Protein AF-A0A3N2NIL8-F1 (afdb_monomer)

Radius of gyration: 37.46 Å; Cα contacts (8 Å, |Δi|>4): 733; chains: 1; bounding box: 80×91×138 Å

Nearest PDB structures (foldseek):
  3ljy-assembly2_B  TM=7.497E-01  e=2.643E-07  Parabacteroides distasonis ATCC 8503
  4opw-assembly2_B  TM=7.113E-01  e=3.940E-07  Parabacteroides merdae ATCC 43184
  3lyc-assembly8_P  TM=6.809E-01  e=2.275E-07  Parabacteroides distasonis ATCC 8503
  3lyc-assembly8_O  TM=6.446E-01  e=7.539E-07  Parabacteroides distasonis ATCC 8503
  3jx8-assembly2_D  TM=6.399E-01  e=1.181E-06  Parabacteroides distasonis ATCC 8503

Secondary structure (DSSP, 8-state):
----------------------------------------------------------------------------------S-HHHHHHHHHHHHHHHHHS-HHHHHHHHHHHHHHTT-----EEEEEE--S---EEEEESS-EEEEEE-SS--EEEEEE-TTTTTTEEEEEETTEEEEEE---HHHHHHHHTT-S-S-TTTT-EEEEEES---EEEEESS-EEEE-S-EE-TTSEEEEEEESS-EEEEEEEE-SEEEEEEESS--EEEEEEE-SEEEEEEESS--EEEEEEEEEEEEEEEETT--EEEEEEEEEEEEEE-TT-EEEEEEEE-SEEEEEE-TT-EEE-

Foldseek 3Di:
DDDDDDDDDDDDDDDDDDDDDDDDDDDDDDDDDDDDDDDDDDDDDDDDDDDDDDDDDDDDDDDDDDDDDDDDDPPDDDDDDDPPPPPVVVVVVVVVVVVVPQDPVNVVVVVVVVVVVVPPPPPWDKDKDFDDDAAAAEEEEEAAEEEEEADPDGKMKIKTFPPQLSVQWDWDQDPNYIYTYGNDDPVQVVCVVVVNHDDDSNPGMYMYIYHHQYQHYEYEYNYEYHYPYARAAAAAEHEYEYEANYEYAHAYYHYAEYEHEYEDNYEYHYAYYEYAEYEAYFEQQYEYEYNAYDYQEYEYEFECQYEYEHAHEYAEYEYEFYNQYEYHCVRYHYPHYHYHYDPNTYYHD

Mean predicted aligned error: 18.34 Å

Sequence (349 aa):
MRSGALCRSSSGPLPLSRRHRHPLSRAEHVGDSHNLPHSARSGVYHRLMHTPRPRQRTHGIFRHLCLQRLLCPLHRLGRLHGPRRHKLTVLSHIIIYTAKIITPRMKKILASLLLVLMAVTVSAAERSLSLKGTVSALRVSAGVDVTYIPDTLRAKVLITGPAKNITNVKVTLRKGVLHIYGESDTKQSLLSLFGIGGGHPLKDVKVTLYAPHVARMSTSSGAELEVPAPVNVPGQDAEITASSGSDISIEWLTCGSLQCNTSSGADIDIDILTTKTAAFDASSGSDIDIDAVTADSLTADATSGGDISIAGAANTATVKASSGGSINVRKLSCPAITTDKSTGGTIKK

pLDDT: mean 72.28, std 26.58, range [27.45, 98.81]

Structure (mmCIF, N/CA/C/O backbone):
data_AF-A0A3N2NIL8-F1
#
_entry.id   AF-A0A3N2NIL8-F1
#
loop_
_atom_site.group_PDB
_atom_site.id
_atom_site.type_symbol
_atom_site.label_atom_id
_atom_site.label_alt_id
_atom_site.label_comp_id
_atom_site.label_asym_id
_atom_site.label_entity_id
_atom_site.label_seq_id
_atom_site.pdbx_PDB_ins_code
_atom_site.Cartn_x
_atom_site.Cartn_y
_atom_site.Cartn_z
_atom_site.occupancy
_atom_site.B_iso_or_equiv
_atom_site.auth_seq_id
_atom_site.auth_comp_id
_atom_site.auth_asym_id
_atom_site.auth_atom_id
_atom_site.pdbx_PDB_model_num
ATOM 1 N N . MET A 1 1 ? 7.969 21.954 -64.179 1.00 37.81 1 MET A N 1
ATOM 2 C CA . MET A 1 1 ? 8.876 22.999 -64.722 1.00 37.81 1 MET A CA 1
ATOM 3 C C . MET A 1 1 ? 9.320 23.924 -63.578 1.00 37.81 1 MET A C 1
ATOM 5 O O . MET A 1 1 ? 8.896 23.688 -62.457 1.00 37.81 1 MET A O 1
ATOM 9 N N . ARG A 1 2 ? 10.205 24.897 -63.860 1.00 36.50 2 ARG A N 1
ATOM 10 C CA . ARG A 1 2 ? 10.744 25.982 -62.987 1.00 36.50 2 ARG A CA 1
ATOM 11 C C . ARG A 1 2 ? 9.658 26.655 -62.105 1.00 36.50 2 ARG A C 1
ATOM 13 O O . ARG A 1 2 ? 8.506 26.618 -62.517 1.00 36.50 2 ARG A O 1
ATOM 20 N N . SER A 1 3 ? 9.899 27.319 -60.961 1.00 39.41 3 SER A N 1
ATOM 21 C CA . SER A 1 3 ? 11.094 2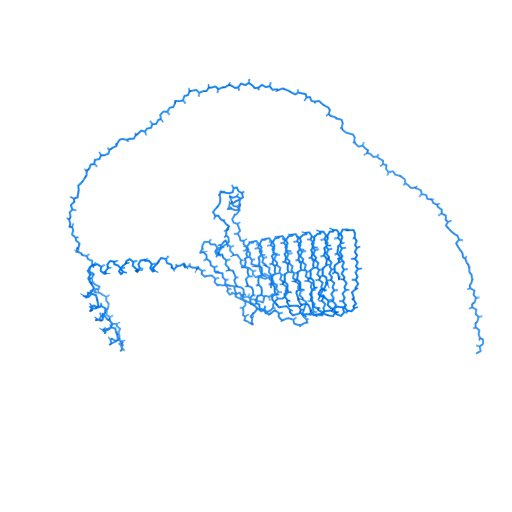7.804 -60.201 1.00 39.41 3 SER A CA 1
ATOM 22 C C . SER A 1 3 ? 10.622 28.271 -58.790 1.00 39.41 3 SER A C 1
ATOM 24 O O . SER A 1 3 ? 9.419 28.317 -58.573 1.00 39.41 3 SER A O 1
ATOM 26 N N . GLY A 1 4 ? 11.425 28.670 -57.787 1.00 36.97 4 GLY A N 1
ATOM 27 C CA . GLY A 1 4 ? 12.891 28.743 -57.648 1.00 36.97 4 GLY A CA 1
ATOM 28 C C . GLY A 1 4 ? 13.425 30.080 -57.071 1.00 36.97 4 GLY A C 1
ATOM 29 O O . GLY A 1 4 ? 13.855 30.916 -57.855 1.00 36.97 4 GLY A O 1
ATOM 30 N N . ALA A 1 5 ? 13.436 30.258 -55.736 1.00 43.62 5 ALA A N 1
ATOM 31 C CA . ALA A 1 5 ? 14.159 31.302 -54.961 1.00 43.62 5 ALA A CA 1
ATOM 32 C C . ALA A 1 5 ? 14.102 30.946 -53.445 1.00 43.62 5 ALA A C 1
ATOM 34 O O . ALA A 1 5 ? 13.015 30.609 -52.989 1.00 43.62 5 ALA A O 1
ATOM 35 N N . LEU A 1 6 ? 15.132 30.894 -52.577 1.00 40.00 6 LEU A N 1
ATOM 36 C CA . LEU A 1 6 ? 16.601 31.096 -52.615 1.00 40.00 6 LEU A CA 1
ATOM 37 C C . LEU A 1 6 ? 17.159 32.461 -52.120 1.00 40.00 6 LEU A C 1
ATOM 39 O O . LEU A 1 6 ? 17.398 33.349 -52.928 1.00 40.00 6 LEU A O 1
ATOM 43 N N . CYS A 1 7 ? 17.438 32.557 -50.803 1.00 35.12 7 CYS A N 1
ATOM 44 C CA . CYS A 1 7 ? 18.543 33.267 -50.089 1.00 35.12 7 CYS A CA 1
ATOM 45 C C . CYS A 1 7 ? 18.347 33.041 -48.556 1.00 35.12 7 CYS A C 1
ATOM 47 O O . CYS A 1 7 ? 17.204 32.882 -48.141 1.00 35.12 7 CYS A O 1
ATOM 49 N N . ARG A 1 8 ? 19.328 32.804 -47.655 1.00 36.62 8 ARG A N 1
ATOM 50 C CA . ARG A 1 8 ? 20.642 33.437 -47.329 1.00 36.62 8 ARG A CA 1
ATOM 51 C C . ARG A 1 8 ? 20.508 34.893 -46.830 1.00 36.62 8 ARG A C 1
ATOM 53 O O . ARG A 1 8 ? 19.768 35.633 -47.455 1.00 36.62 8 ARG A O 1
ATOM 60 N N . SER A 1 9 ? 21.209 35.416 -45.812 1.00 35.56 9 SER A N 1
ATOM 61 C CA . SER A 1 9 ? 21.982 34.914 -44.636 1.00 35.56 9 SER A CA 1
ATOM 62 C C . SER A 1 9 ? 22.274 36.157 -43.720 1.00 35.56 9 SER A C 1
ATOM 64 O O . SER A 1 9 ? 21.703 37.204 -44.006 1.00 35.56 9 SER A O 1
ATOM 66 N N . SER A 1 10 ? 23.068 36.241 -42.632 1.00 34.25 10 SER A N 1
ATOM 67 C CA . SER A 1 10 ? 24.002 35.374 -41.864 1.00 34.25 10 SER A CA 1
ATOM 68 C C . SER A 1 10 ? 24.416 36.080 -40.537 1.00 34.25 10 SER A C 1
ATOM 70 O O . SER A 1 10 ? 24.369 37.305 -40.486 1.00 34.25 10 SER A O 1
ATOM 72 N N . SER A 1 11 ? 24.975 35.333 -39.559 1.00 35.88 11 SER A N 1
ATOM 73 C CA . SER A 1 11 ? 25.864 35.785 -38.438 1.00 35.88 11 SER A CA 1
ATOM 74 C C . SER A 1 11 ? 25.338 36.736 -37.327 1.00 35.88 11 SER A C 1
ATOM 76 O O . SER A 1 11 ? 24.440 37.537 -37.540 1.00 35.88 11 SER A O 1
ATOM 78 N N . GLY A 1 12 ? 25.925 36.625 -36.116 1.00 34.16 12 GLY A N 1
ATOM 79 C CA . GLY A 1 12 ? 25.711 37.515 -34.945 1.00 34.16 12 GLY A CA 1
ATOM 80 C C . GLY A 1 12 ? 26.626 38.765 -34.932 1.00 34.16 12 GLY A C 1
ATOM 81 O O . GLY A 1 12 ? 27.154 39.083 -35.997 1.00 34.16 12 GLY A O 1
ATOM 82 N N . PRO A 1 13 ? 26.866 39.464 -33.786 1.00 47.50 13 PRO A N 1
ATOM 83 C CA . PRO A 1 13 ? 27.124 38.891 -32.449 1.00 47.50 13 PRO A CA 1
ATOM 84 C C . PRO A 1 13 ? 26.449 39.626 -31.247 1.00 47.50 13 PRO A C 1
ATOM 86 O O . PRO A 1 13 ? 25.528 40.421 -31.410 1.00 47.50 13 PRO A O 1
ATOM 89 N N . LEU A 1 14 ? 26.919 39.336 -30.022 1.00 42.28 14 LEU A N 1
ATOM 90 C CA . LEU A 1 14 ? 26.525 39.950 -28.736 1.00 42.28 14 LEU A CA 1
ATOM 91 C C . LEU A 1 14 ? 26.961 41.424 -28.576 1.00 42.28 14 LEU A C 1
ATOM 93 O O . LEU A 1 14 ? 28.024 41.805 -29.069 1.00 42.28 14 LEU A O 1
ATOM 97 N N . PRO A 1 15 ? 26.266 42.180 -27.704 1.00 46.34 15 PRO A N 1
ATOM 98 C CA . PRO A 1 15 ? 26.918 43.145 -26.813 1.00 46.34 15 PRO A CA 1
ATOM 99 C C . PRO A 1 15 ? 26.596 42.924 -25.317 1.00 46.34 15 PRO A C 1
ATOM 101 O O . PRO A 1 15 ? 25.613 42.289 -24.942 1.00 46.34 15 PRO A O 1
ATOM 104 N N . LEU A 1 16 ? 27.449 43.475 -24.446 1.00 36.47 16 LEU A N 1
ATOM 105 C CA . LEU A 1 16 ? 27.376 43.378 -22.980 1.00 36.47 16 LEU A CA 1
ATOM 106 C C . LEU A 1 16 ? 26.725 44.611 -22.320 1.00 36.47 16 LEU A C 1
ATOM 108 O O . LEU A 1 16 ? 26.749 45.709 -22.865 1.00 36.47 16 LEU A O 1
ATOM 112 N N . SER A 1 17 ? 26.351 44.435 -21.045 1.00 33.31 17 SER A N 1
ATOM 113 C CA . SER A 1 17 ? 26.252 45.477 -20.003 1.00 33.31 17 SER A CA 1
ATOM 114 C C . SER A 1 17 ? 25.054 46.443 -20.014 1.00 33.31 17 SER A C 1
ATOM 116 O O . SER A 1 17 ? 25.034 47.447 -20.722 1.00 33.31 17 SER A O 1
ATOM 118 N N . ARG A 1 18 ? 24.216 46.317 -18.974 1.00 32.84 18 ARG A N 1
ATOM 119 C CA . ARG A 1 18 ? 24.245 47.320 -17.891 1.00 32.84 18 ARG A CA 1
ATOM 120 C C . ARG A 1 18 ? 23.856 46.727 -16.535 1.00 32.84 18 ARG A C 1
ATOM 122 O O . ARG A 1 18 ? 23.120 45.752 -16.452 1.00 32.84 18 ARG A O 1
ATOM 129 N N . ARG A 1 19 ? 24.399 47.316 -15.466 1.00 32.75 19 ARG A N 1
ATOM 130 C CA . ARG A 1 19 ? 24.106 46.973 -14.065 1.00 32.75 19 ARG A CA 1
ATOM 131 C C . ARG A 1 19 ? 22.986 47.867 -13.537 1.00 32.75 19 ARG A C 1
ATOM 133 O O . ARG A 1 19 ? 23.012 49.061 -13.817 1.00 32.75 19 ARG A O 1
ATOM 140 N N . HIS A 1 20 ? 22.164 47.345 -12.632 1.00 35.09 20 HIS A N 1
ATOM 141 C CA . HIS A 1 20 ? 21.621 48.145 -11.533 1.00 35.09 20 HIS A CA 1
ATOM 142 C C . HIS A 1 20 ? 22.023 47.514 -10.193 1.00 35.09 20 HIS A C 1
ATOM 144 O O . HIS A 1 20 ? 22.011 46.298 -10.031 1.00 35.09 20 HIS A O 1
ATOM 150 N N . ARG A 1 21 ? 22.445 48.365 -9.255 1.00 36.34 21 ARG A N 1
ATOM 151 C CA . ARG A 1 21 ? 22.671 48.057 -7.834 1.00 36.34 21 ARG A CA 1
ATOM 152 C C . ARG A 1 21 ? 21.618 48.813 -7.027 1.00 36.34 21 ARG A C 1
ATOM 154 O O . ARG A 1 21 ? 21.217 49.872 -7.489 1.00 36.34 21 ARG A O 1
ATOM 161 N N . HIS A 1 22 ? 21.281 48.327 -5.833 1.00 37.66 22 HIS A N 1
ATOM 162 C CA . HIS A 1 22 ? 21.086 49.065 -4.565 1.00 37.66 22 HIS A CA 1
ATOM 163 C C . HIS A 1 22 ? 20.419 48.113 -3.541 1.00 37.66 22 HIS A C 1
ATOM 165 O O . HIS A 1 22 ? 19.730 47.188 -3.961 1.00 37.66 22 HIS A O 1
ATOM 171 N N . PRO A 1 23 ? 20.567 48.328 -2.222 1.00 45.97 23 PRO A N 1
ATOM 172 C CA . PRO A 1 23 ? 21.812 48.612 -1.507 1.00 45.97 23 PRO A CA 1
ATOM 173 C C . PRO A 1 23 ? 22.032 47.651 -0.312 1.00 45.97 23 PRO A C 1
ATOM 175 O O . PRO A 1 23 ? 21.234 46.762 -0.040 1.00 45.97 23 PRO A O 1
ATOM 178 N N . LEU A 1 24 ? 23.136 47.842 0.414 1.00 35.81 24 LEU A N 1
ATOM 179 C CA . LEU A 1 24 ? 23.413 47.166 1.686 1.00 35.81 24 LEU A CA 1
ATOM 180 C C . LEU A 1 24 ? 22.723 47.888 2.852 1.00 35.81 24 LEU A C 1
ATOM 182 O O . LEU A 1 24 ? 22.775 49.113 2.924 1.00 35.81 24 LEU A O 1
ATOM 186 N N . SER A 1 25 ? 22.228 47.128 3.829 1.00 34.81 25 SER A N 1
ATOM 187 C CA . SER A 1 25 ? 21.984 47.604 5.197 1.00 34.8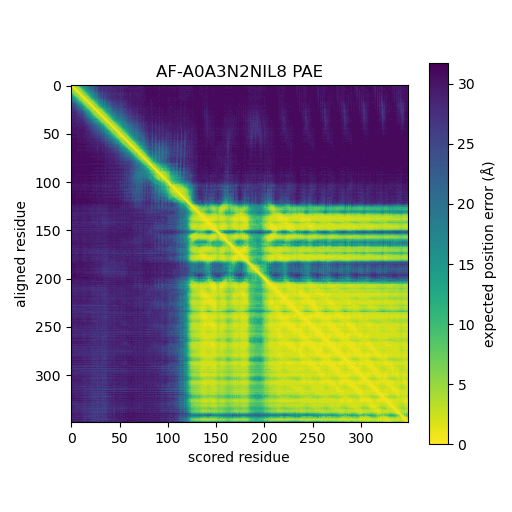1 25 SER A CA 1
ATOM 188 C C . SER A 1 25 ? 22.408 46.522 6.197 1.00 34.81 25 SER A C 1
ATOM 190 O O . SER A 1 25 ? 21.638 45.634 6.558 1.00 34.81 25 SER A O 1
ATOM 192 N N . ARG A 1 26 ? 23.678 46.568 6.602 1.00 31.41 26 ARG A N 1
ATOM 193 C CA . ARG A 1 26 ? 24.256 45.717 7.647 1.00 31.41 26 ARG A CA 1
ATOM 194 C C . ARG A 1 26 ? 23.876 46.306 9.006 1.00 31.41 26 ARG A C 1
ATOM 196 O O . ARG A 1 26 ? 24.356 47.384 9.335 1.00 31.41 26 ARG A O 1
ATOM 203 N N . ALA A 1 27 ? 23.025 45.621 9.765 1.00 33.50 27 ALA A N 1
ATOM 204 C CA . ALA A 1 27 ? 22.763 45.978 11.156 1.00 33.50 27 ALA A CA 1
ATOM 205 C C . ALA A 1 27 ? 23.862 45.387 12.047 1.00 33.50 27 ALA A C 1
ATOM 207 O O . ALA A 1 27 ? 24.087 44.177 12.050 1.00 33.50 27 ALA A O 1
ATOM 208 N N . GLU A 1 28 ? 24.556 46.247 12.780 1.00 31.81 28 GLU A N 1
ATOM 209 C CA . GLU A 1 28 ? 25.449 45.849 13.865 1.00 31.81 28 GLU A CA 1
ATOM 210 C C . GLU A 1 28 ? 24.644 45.778 15.164 1.00 31.81 28 GLU A C 1
ATOM 212 O O . GLU A 1 28 ? 23.734 46.580 15.369 1.00 31.81 28 GLU A O 1
ATOM 217 N N . HIS A 1 29 ? 25.010 44.876 16.074 1.00 33.44 29 HIS A N 1
ATOM 218 C CA . HIS A 1 29 ? 24.727 45.099 17.487 1.00 33.44 29 HIS A CA 1
ATOM 219 C C . HIS A 1 29 ? 25.924 44.663 18.327 1.00 33.44 29 HIS A C 1
ATOM 221 O O . HIS A 1 29 ? 26.218 43.478 18.463 1.00 33.44 29 HIS A O 1
ATOM 227 N N . VAL A 1 30 ? 26.627 45.657 18.865 1.00 35.44 30 VAL A N 1
ATOM 228 C CA . VAL A 1 30 ? 27.621 45.488 19.930 1.00 35.44 30 VAL A CA 1
ATOM 229 C C . VAL A 1 30 ? 26.873 45.374 21.265 1.00 35.44 30 VAL A C 1
ATOM 231 O O . VAL A 1 30 ? 25.781 45.932 21.407 1.00 35.44 30 VAL A O 1
ATOM 234 N N . GLY A 1 31 ? 27.435 44.641 22.228 1.00 31.77 31 GLY A N 1
ATOM 235 C CA . GLY A 1 31 ? 26.819 44.389 23.534 1.00 31.77 31 GLY A CA 1
ATOM 236 C C . GLY A 1 31 ? 27.747 43.599 24.456 1.00 31.77 31 GLY A C 1
ATOM 237 O O . GLY A 1 31 ? 27.528 42.412 24.676 1.00 31.77 31 GLY A O 1
ATOM 238 N N . ASP A 1 32 ? 28.803 44.253 24.937 1.00 34.69 32 ASP A N 1
ATOM 239 C CA . ASP A 1 32 ? 29.793 43.686 25.864 1.00 34.69 32 ASP A CA 1
ATOM 240 C C . ASP A 1 32 ? 29.340 43.695 27.340 1.00 34.69 32 ASP A C 1
ATOM 242 O O . ASP A 1 32 ? 28.456 44.463 27.713 1.00 34.69 32 ASP A O 1
ATOM 246 N N . SER A 1 33 ? 30.041 42.879 28.148 1.00 31.53 33 SER A N 1
ATOM 247 C CA . SER A 1 33 ? 30.163 42.882 29.628 1.00 31.53 33 SER A CA 1
ATOM 248 C C . SER A 1 33 ? 28.870 42.719 30.480 1.00 31.53 33 SER A C 1
ATOM 250 O O . SER A 1 33 ? 27.803 43.229 30.181 1.00 31.53 33 SER A O 1
ATOM 252 N N . HIS A 1 34 ? 28.852 41.970 31.595 1.00 36.44 34 HIS A N 1
ATOM 253 C CA . HIS A 1 34 ? 29.816 41.955 32.707 1.00 36.44 34 HIS A CA 1
ATOM 254 C C . HIS A 1 34 ? 29.937 40.613 33.477 1.00 36.44 34 HIS A C 1
ATOM 256 O O . HIS A 1 34 ? 29.161 39.678 33.311 1.00 36.44 34 HIS A O 1
ATOM 262 N N . ASN A 1 35 ? 30.940 40.567 34.364 1.00 31.83 35 ASN A N 1
ATOM 263 C CA . ASN A 1 35 ? 31.354 39.443 35.214 1.00 31.83 35 ASN A CA 1
ATOM 264 C C . ASN A 1 35 ? 30.558 39.273 36.533 1.00 31.83 35 ASN A C 1
ATOM 266 O O . ASN A 1 35 ? 30.456 40.244 37.275 1.00 31.83 35 ASN A O 1
ATOM 270 N N . LEU A 1 36 ? 30.281 38.003 36.902 1.00 35.44 36 LEU A N 1
ATOM 271 C CA . LEU A 1 36 ? 30.453 37.399 38.258 1.00 35.44 36 LEU A CA 1
ATOM 272 C C . LEU A 1 36 ? 29.598 37.973 39.439 1.00 35.44 36 LEU A C 1
ATOM 274 O O . LEU A 1 36 ? 28.884 38.949 39.231 1.00 35.44 36 LEU A O 1
ATOM 278 N N . PRO A 1 37 ? 29.599 37.397 40.680 1.00 47.66 37 PRO A N 1
ATOM 279 C CA . PRO A 1 37 ? 30.418 36.295 41.225 1.00 47.66 37 PRO A CA 1
ATOM 280 C C . PRO A 1 37 ? 29.684 35.168 42.004 1.00 47.66 37 PRO A C 1
ATOM 282 O O . PRO A 1 37 ? 28.480 35.193 42.240 1.00 47.66 37 PRO A O 1
ATOM 285 N N . HIS A 1 38 ? 30.469 34.190 42.481 1.00 38.78 38 HIS A N 1
ATOM 286 C CA . HIS A 1 38 ? 30.071 33.185 43.480 1.00 38.78 38 HIS A CA 1
ATOM 287 C C . HIS A 1 38 ? 29.941 33.756 44.911 1.00 38.78 38 HIS A C 1
ATOM 289 O O . HIS A 1 38 ? 30.837 34.450 45.384 1.00 38.78 38 HIS A O 1
ATOM 295 N N . SER A 1 39 ? 28.928 33.309 45.662 1.00 31.81 39 SER A N 1
ATOM 296 C CA . SER A 1 39 ? 29.018 32.884 47.083 1.00 31.81 39 SER A CA 1
ATOM 297 C C . SER A 1 39 ? 27.722 32.119 47.443 1.00 31.81 39 SER A C 1
ATOM 299 O O . SER A 1 39 ? 26.677 32.431 46.888 1.00 31.81 39 SER A O 1
ATOM 301 N N . ALA A 1 40 ? 27.662 31.014 48.198 1.00 33.91 40 ALA A N 1
ATOM 302 C CA . ALA A 1 40 ? 28.403 30.499 49.363 1.00 33.91 40 ALA A CA 1
ATOM 303 C C . ALA A 1 40 ? 27.821 30.915 50.738 1.00 33.91 40 ALA A C 1
ATOM 305 O O . ALA A 1 40 ? 28.337 31.816 51.394 1.00 33.91 40 ALA A O 1
ATOM 306 N N . ARG A 1 41 ? 26.771 30.193 51.173 1.00 31.66 41 ARG A N 1
ATOM 307 C CA . ARG A 1 41 ? 26.307 29.930 52.563 1.00 31.66 41 ARG A CA 1
ATOM 308 C C . ARG A 1 41 ? 25.245 28.818 52.475 1.00 31.66 41 ARG A C 1
ATOM 310 O O . ARG A 1 41 ? 24.365 28.916 51.633 1.00 31.66 41 ARG A O 1
ATOM 317 N N . SER A 1 42 ? 25.349 27.645 53.105 1.00 31.73 42 SER A N 1
ATOM 318 C CA . SER A 1 42 ? 25.409 27.329 54.545 1.00 31.73 42 SER A CA 1
ATOM 319 C C . SER A 1 42 ? 24.231 27.910 55.348 1.00 31.73 42 SER A C 1
ATOM 321 O O . SER A 1 42 ? 24.127 29.114 55.560 1.00 31.73 42 SER A O 1
ATOM 323 N N . GLY A 1 43 ? 23.321 27.029 55.782 1.00 31.31 43 GLY A N 1
ATOM 324 C CA . GLY A 1 43 ? 22.068 27.390 56.455 1.00 31.31 43 GLY A CA 1
ATOM 325 C C . GLY A 1 43 ? 21.429 26.188 57.153 1.00 31.31 43 GLY A C 1
ATOM 326 O O . GLY A 1 43 ? 20.504 25.574 56.630 1.00 31.31 43 GLY A O 1
ATOM 327 N N . VAL A 1 44 ? 21.956 25.821 58.323 1.00 33.44 44 VAL A N 1
ATOM 328 C CA . VAL A 1 44 ? 21.424 24.725 59.150 1.00 33.44 44 VAL A CA 1
ATOM 329 C C . VAL A 1 44 ? 20.153 25.183 59.864 1.00 33.44 44 VAL A C 1
ATOM 331 O O . VAL A 1 44 ? 20.198 26.162 60.605 1.00 33.44 44 VAL A O 1
ATOM 334 N N . TYR A 1 45 ? 19.054 24.433 59.732 1.00 33.50 45 TYR A N 1
ATOM 335 C CA . TYR A 1 45 ? 17.863 24.610 60.569 1.00 33.50 45 TYR A CA 1
ATOM 336 C C . TYR A 1 45 ? 17.413 23.303 61.227 1.00 33.50 45 TYR A C 1
ATOM 338 O O . TYR A 1 45 ? 16.868 22.403 60.595 1.00 33.50 45 TYR A O 1
ATOM 346 N N . HIS A 1 46 ? 17.616 23.235 62.544 1.00 31.14 46 HIS A N 1
ATOM 347 C CA . HIS A 1 46 ? 17.129 22.172 63.419 1.00 31.14 46 HIS A CA 1
ATOM 348 C C . HIS A 1 46 ? 15.752 22.550 64.001 1.00 31.14 46 HIS A C 1
ATOM 350 O O . HIS A 1 46 ? 15.666 23.448 64.840 1.00 31.14 46 HIS A O 1
ATOM 356 N N . ARG A 1 47 ? 14.687 21.834 63.615 1.00 31.64 47 ARG A N 1
ATOM 357 C CA . ARG A 1 47 ? 13.451 21.623 64.408 1.00 31.64 47 ARG A CA 1
ATOM 358 C C . ARG A 1 47 ? 12.698 20.426 63.816 1.00 31.64 47 ARG A C 1
ATOM 360 O O . ARG A 1 47 ? 12.385 20.431 62.637 1.00 31.64 47 ARG A O 1
ATOM 367 N N . LEU A 1 48 ? 12.561 19.297 64.515 1.00 30.45 48 LEU A N 1
ATOM 368 C CA . LEU A 1 48 ? 11.634 19.074 65.638 1.00 30.45 48 LEU A CA 1
ATOM 369 C C . LEU A 1 48 ? 10.202 19.534 65.324 1.00 30.45 48 LEU A C 1
ATOM 371 O O . LEU A 1 48 ? 9.899 20.707 65.510 1.00 30.45 48 LEU A O 1
ATOM 375 N N . MET A 1 49 ? 9.321 18.588 64.975 1.00 29.94 49 MET A N 1
ATOM 376 C CA . MET A 1 49 ? 8.149 18.280 65.811 1.00 29.94 49 MET A CA 1
ATOM 377 C C . MET A 1 49 ? 7.504 16.913 65.497 1.00 29.94 49 MET A C 1
ATOM 379 O O . MET A 1 49 ? 7.532 16.432 64.373 1.00 29.94 49 MET A O 1
ATOM 383 N N . HIS A 1 50 ? 6.930 16.326 66.552 1.00 32.94 50 HIS A N 1
ATOM 384 C CA . HIS A 1 50 ? 5.894 15.282 66.632 1.00 32.94 50 HIS A CA 1
ATOM 385 C C . HIS A 1 50 ? 5.740 14.186 65.557 1.00 32.94 50 HIS A C 1
ATOM 387 O O . HIS A 1 50 ? 5.156 14.379 64.496 1.00 32.94 50 HIS A O 1
ATOM 393 N N . THR A 1 51 ? 6.000 12.949 65.998 1.00 34.66 51 THR A N 1
ATOM 394 C CA . THR A 1 51 ? 5.160 11.793 65.636 1.00 34.66 51 THR A CA 1
ATOM 395 C C . THR A 1 51 ? 4.018 11.628 66.654 1.00 34.66 51 THR A C 1
ATOM 397 O O . THR A 1 51 ? 4.226 11.885 67.844 1.00 34.66 51 THR A O 1
ATOM 400 N N . PRO A 1 52 ? 2.835 11.143 66.237 1.00 38.59 52 PRO A N 1
ATOM 401 C CA . PRO A 1 52 ? 1.844 10.562 67.137 1.00 38.59 52 PRO A CA 1
ATOM 402 C C . PRO A 1 52 ? 1.746 9.035 66.956 1.00 38.59 52 PRO A C 1
ATOM 404 O O . PRO A 1 52 ? 1.495 8.528 65.865 1.00 38.59 52 PRO A O 1
ATOM 407 N N . ARG A 1 53 ? 1.890 8.284 68.055 1.00 31.89 53 ARG A N 1
ATOM 408 C CA . ARG A 1 53 ? 1.402 6.893 68.153 1.00 31.89 53 ARG A CA 1
ATOM 409 C C . ARG A 1 53 ? -0.095 6.899 68.495 1.00 31.89 53 ARG A C 1
ATOM 411 O O . ARG A 1 53 ? -0.562 7.842 69.130 1.00 31.89 53 ARG A O 1
ATOM 418 N N . PRO A 1 54 ? -0.798 5.783 68.253 1.00 35.53 54 PRO A N 1
ATOM 419 C CA . PRO A 1 54 ? -1.518 5.163 69.371 1.00 35.53 54 PRO A CA 1
ATOM 420 C C . PRO A 1 54 ? -1.041 3.735 69.677 1.00 35.53 54 PRO A C 1
ATOM 422 O O . PRO A 1 54 ? -0.371 3.079 68.879 1.00 35.53 54 PRO A O 1
ATOM 425 N N . ARG A 1 55 ? -1.377 3.251 70.877 1.00 29.52 55 ARG A N 1
ATOM 426 C CA . ARG A 1 55 ? -1.032 1.915 71.387 1.00 29.52 55 ARG A CA 1
ATOM 427 C C . ARG A 1 55 ? -2.209 0.936 71.242 1.00 29.52 55 ARG A C 1
ATOM 429 O O . ARG A 1 55 ? -3.316 1.255 71.636 1.00 29.52 55 ARG A O 1
ATOM 436 N N . GLN A 1 56 ? -1.878 -0.274 70.790 1.00 30.73 56 GLN A N 1
ATOM 437 C CA . GLN A 1 56 ? -2.244 -1.584 71.365 1.00 30.73 56 GLN A CA 1
ATOM 438 C C . GLN A 1 56 ? -3.701 -1.938 71.763 1.00 30.73 56 GLN A C 1
ATOM 440 O O . GLN A 1 56 ? -4.259 -1.387 72.698 1.00 30.73 56 GLN A O 1
ATOM 445 N N . ARG A 1 57 ? -4.123 -3.098 71.224 1.00 29.95 57 ARG A N 1
ATOM 446 C CA . ARG A 1 57 ? -4.714 -4.277 71.913 1.00 29.95 57 ARG A CA 1
ATOM 447 C C . ARG A 1 57 ? -5.967 -4.126 72.799 1.00 29.95 57 ARG A C 1
ATOM 449 O O . ARG A 1 57 ? -5.881 -3.647 73.921 1.00 29.95 57 ARG A O 1
ATOM 456 N N . THR A 1 58 ? -6.960 -4.954 72.467 1.00 31.33 58 THR A N 1
ATOM 457 C CA . THR A 1 58 ? -7.492 -5.994 73.380 1.00 31.33 58 THR A CA 1
ATOM 458 C C . THR A 1 58 ? -7.676 -7.325 72.624 1.00 31.33 58 THR A C 1
ATOM 460 O O . THR A 1 58 ? -7.752 -7.338 71.397 1.00 31.33 58 THR A O 1
ATOM 463 N N . HIS A 1 59 ? -7.675 -8.461 73.338 1.00 29.88 59 HIS A N 1
ATOM 464 C CA . HIS A 1 59 ? -8.007 -9.798 72.799 1.00 29.88 59 HIS A CA 1
ATOM 465 C C . HIS A 1 59 ? -9.502 -10.110 73.023 1.00 29.88 59 HIS A C 1
ATOM 467 O O . HIS A 1 59 ? -10.078 -9.593 73.976 1.00 29.88 59 HIS A O 1
ATOM 473 N N . GLY A 1 60 ? -10.115 -10.973 72.189 1.00 29.84 60 GLY A N 1
ATOM 474 C CA . GLY A 1 60 ? -11.587 -11.131 72.160 1.00 29.84 60 GLY A CA 1
ATOM 475 C C . GLY A 1 60 ? -12.208 -12.520 71.912 1.00 29.84 60 GLY A C 1
ATOM 476 O O . GLY A 1 60 ? -13.423 -12.581 71.838 1.00 29.84 60 GLY A O 1
ATOM 477 N N . ILE A 1 61 ? -11.424 -13.609 71.841 1.00 31.34 61 ILE A N 1
ATOM 478 C CA . ILE A 1 61 ? -11.854 -15.029 71.993 1.00 31.34 61 ILE A CA 1
ATOM 479 C C . ILE A 1 61 ? -12.882 -15.621 70.979 1.00 31.34 61 ILE A C 1
ATOM 481 O O . ILE A 1 61 ? -13.963 -15.109 70.722 1.00 31.34 61 ILE A O 1
ATOM 485 N N . PHE A 1 62 ? -12.556 -16.816 70.465 1.00 29.11 62 PHE A N 1
ATOM 486 C CA . PHE A 1 62 ? -13.441 -17.705 69.687 1.00 29.11 62 PHE A CA 1
ATOM 487 C C . PHE A 1 62 ? -14.740 -18.092 70.426 1.00 29.11 62 PHE A C 1
ATOM 489 O O . PHE A 1 62 ? -14.678 -18.505 71.583 1.00 29.11 62 PHE A O 1
ATOM 496 N N . ARG A 1 63 ? -15.856 -18.235 69.693 1.00 31.17 63 ARG A N 1
ATOM 497 C CA . ARG A 1 63 ? -16.812 -19.341 69.922 1.00 31.17 63 ARG A CA 1
ATOM 498 C C . ARG A 1 63 ? -17.398 -19.883 68.611 1.00 31.17 63 ARG A C 1
ATOM 500 O O . ARG A 1 63 ? -17.382 -19.216 67.584 1.00 31.17 63 ARG A O 1
ATOM 507 N N . HIS A 1 64 ? -17.814 -21.147 68.662 1.00 32.53 64 HIS A N 1
ATOM 508 C CA . HIS A 1 64 ? -18.181 -22.005 67.527 1.00 32.53 64 HIS A CA 1
ATOM 509 C C . HIS A 1 64 ? -19.714 -22.132 67.365 1.00 32.53 64 HIS A C 1
ATOM 511 O O . HIS A 1 64 ? -20.453 -21.763 68.273 1.00 32.53 64 HIS A O 1
ATOM 517 N N . LEU A 1 65 ? -20.147 -22.774 66.263 1.00 29.05 65 LEU A N 1
ATOM 518 C CA . LEU A 1 65 ? -21.541 -23.040 65.827 1.00 29.05 65 LEU A CA 1
ATOM 519 C C . LEU A 1 65 ? -22.290 -21.789 65.295 1.00 29.05 65 LEU A C 1
ATOM 521 O O . LEU A 1 65 ? -22.001 -20.672 65.697 1.00 29.05 65 LEU A O 1
ATOM 525 N N . CYS A 1 66 ? -23.244 -21.897 64.357 1.00 27.45 66 CYS A N 1
ATOM 526 C CA . CYS A 1 66 ? -23.847 -23.090 63.738 1.00 27.45 66 CYS A CA 1
ATOM 527 C C . CYS A 1 66 ? -23.955 -22.956 62.201 1.00 27.45 66 CYS A C 1
ATOM 529 O O . CYS A 1 66 ? -24.367 -21.915 61.697 1.00 27.45 66 CYS A O 1
ATOM 531 N N . LEU A 1 67 ? -23.639 -24.021 61.450 1.00 36.72 67 LEU A N 1
ATOM 532 C CA . LEU A 1 67 ? -23.629 -24.036 59.977 1.00 36.72 67 LEU A CA 1
ATOM 533 C C . LEU A 1 67 ? -24.861 -24.760 59.384 1.00 36.72 67 LEU A C 1
ATOM 535 O O . LEU A 1 67 ? -24.721 -25.728 58.639 1.00 36.72 67 LEU A O 1
ATOM 539 N N . GLN A 1 68 ? -26.076 -24.314 59.715 1.00 33.09 68 GLN A N 1
ATOM 540 C CA . GLN A 1 68 ? -27.321 -24.832 59.122 1.00 33.09 68 GLN A CA 1
ATOM 541 C C . GLN A 1 68 ? -28.404 -23.746 59.011 1.00 33.09 68 GLN A C 1
ATOM 543 O O . GLN A 1 68 ? -29.098 -23.481 59.989 1.00 33.09 68 GLN A O 1
ATOM 548 N N . ARG A 1 69 ? -28.569 -23.160 57.809 1.00 31.41 69 ARG A N 1
ATOM 549 C CA . ARG A 1 69 ? -29.817 -22.567 57.251 1.00 31.41 69 ARG A CA 1
ATOM 550 C C . ARG A 1 69 ? -29.552 -21.905 55.886 1.00 31.41 69 ARG A C 1
ATOM 552 O O . ARG A 1 69 ? -29.601 -20.692 55.740 1.00 31.41 69 ARG A O 1
ATOM 559 N N . LEU A 1 70 ? -29.265 -22.724 54.871 1.00 32.56 70 LEU A N 1
ATOM 560 C CA . LEU A 1 70 ? -29.133 -22.281 53.473 1.00 32.56 70 LEU A CA 1
ATOM 561 C C . LEU A 1 70 ? -29.872 -23.244 52.522 1.00 32.56 70 LEU A C 1
ATOM 563 O O . LEU A 1 70 ? -29.308 -23.822 51.599 1.00 32.56 70 LEU A O 1
ATOM 567 N N . LEU A 1 71 ? -31.163 -23.439 52.804 1.00 32.56 71 LEU A N 1
ATOM 568 C CA . LEU A 1 71 ? -32.122 -24.134 51.943 1.00 32.56 71 LEU A CA 1
ATOM 569 C C . LEU A 1 71 ? -33.416 -23.314 51.896 1.00 32.56 71 LEU A C 1
ATOM 571 O O . LEU A 1 71 ? -34.105 -23.171 52.904 1.00 32.56 71 LEU A O 1
ATOM 575 N N . CYS A 1 72 ? -33.726 -22.760 50.725 1.00 31.92 72 CYS A N 1
ATOM 576 C CA . CYS A 1 72 ? -34.928 -21.964 50.491 1.00 31.92 72 CYS A CA 1
ATOM 577 C C . CYS A 1 72 ? -36.127 -22.856 50.125 1.00 31.92 72 CYS A C 1
ATOM 579 O O . CYS A 1 72 ? -35.971 -23.749 49.290 1.00 31.92 72 CYS A O 1
ATOM 581 N N . PRO A 1 73 ? -37.347 -22.557 50.602 1.00 36.81 73 PRO A N 1
ATOM 582 C CA . PRO A 1 73 ? -38.575 -23.024 49.970 1.00 36.81 73 PRO A CA 1
ATOM 583 C C . PRO A 1 73 ? -39.031 -22.011 48.902 1.00 36.81 73 PRO A C 1
ATOM 585 O O . PRO A 1 73 ? -39.742 -21.050 49.194 1.00 36.81 73 PRO A O 1
ATOM 588 N N . LEU A 1 74 ? -38.638 -22.221 47.640 1.00 31.48 74 LEU A N 1
ATOM 589 C CA . LEU A 1 74 ? -39.128 -21.434 46.494 1.00 31.48 74 LEU A CA 1
ATOM 590 C C . LEU A 1 74 ? -40.584 -21.814 46.159 1.00 31.48 74 LEU A C 1
ATOM 592 O O . LEU A 1 74 ? -40.855 -22.568 45.229 1.00 31.48 74 LEU A O 1
ATOM 596 N N . HIS A 1 75 ? -41.537 -21.312 46.948 1.00 31.09 75 HIS A N 1
ATOM 597 C CA . HIS A 1 75 ? -42.929 -21.773 46.920 1.00 31.09 75 HIS A CA 1
ATOM 598 C C . HIS A 1 75 ? -43.913 -20.837 46.185 1.00 31.09 75 HIS A C 1
ATOM 600 O O . HIS A 1 75 ? -45.045 -20.642 46.630 1.00 31.09 75 HIS A O 1
ATOM 606 N N . ARG A 1 76 ? -43.517 -20.273 45.032 1.00 32.81 76 ARG A N 1
ATOM 607 C CA . ARG A 1 76 ? -44.436 -19.593 44.093 1.00 32.81 76 ARG A CA 1
ATOM 608 C C . ARG A 1 76 ? -43.939 -19.634 42.643 1.00 32.81 76 ARG A C 1
ATOM 610 O O . ARG A 1 76 ? -43.090 -18.839 42.266 1.00 32.81 76 ARG A O 1
ATOM 617 N N . LEU A 1 77 ? -44.532 -20.521 41.840 1.00 32.75 77 LEU A N 1
ATOM 618 C CA . LEU A 1 77 ? -45.230 -20.223 40.573 1.00 32.75 77 LEU A CA 1
ATOM 619 C C . LEU A 1 77 ? -45.566 -21.540 39.856 1.00 32.75 77 LEU A C 1
ATOM 621 O O . LEU A 1 77 ? -44.694 -22.357 39.577 1.00 32.75 77 LEU A O 1
ATOM 625 N N . GLY A 1 78 ? -46.853 -21.759 39.587 1.00 31.45 78 GLY A N 1
ATOM 626 C CA . GLY A 1 78 ? -47.332 -22.897 38.800 1.00 31.45 78 GLY A CA 1
ATOM 627 C C . GLY A 1 78 ? -47.579 -22.529 37.335 1.00 31.45 78 GLY A C 1
ATOM 628 O O . GLY A 1 78 ? -47.506 -21.363 36.965 1.00 31.45 78 GLY A O 1
ATOM 629 N N . ARG A 1 79 ? -47.984 -23.536 36.548 1.00 39.41 79 ARG A N 1
ATOM 630 C CA . ARG A 1 79 ? -48.395 -23.462 35.129 1.00 39.41 79 ARG A CA 1
ATOM 631 C C . ARG A 1 79 ? -47.284 -23.156 34.111 1.00 39.41 79 ARG A C 1
ATOM 633 O O . ARG A 1 79 ? -47.097 -22.025 33.691 1.00 39.41 79 ARG A O 1
ATOM 640 N N . LEU A 1 80 ? -46.710 -24.229 33.567 1.00 33.38 80 LEU A N 1
ATOM 641 C CA . LEU A 1 80 ? -46.445 -24.370 32.128 1.00 33.38 80 LEU A CA 1
ATOM 642 C C . LEU A 1 80 ? -46.593 -25.859 31.765 1.00 33.38 80 LEU A C 1
ATOM 644 O O . LEU A 1 80 ? -46.047 -26.720 32.458 1.00 33.38 80 LEU A O 1
ATOM 648 N N . HIS A 1 81 ? -47.378 -26.168 30.730 1.00 38.59 81 HIS A N 1
ATOM 649 C CA . HIS A 1 81 ? -47.564 -27.533 30.214 1.00 38.59 81 HIS A CA 1
ATOM 650 C C . HIS A 1 81 ? -46.516 -27.838 29.131 1.00 38.59 81 HIS A C 1
ATOM 652 O O . HIS A 1 81 ? -46.153 -26.951 28.363 1.00 38.59 81 HIS A O 1
ATOM 658 N N . GLY A 1 82 ? -46.057 -29.091 29.031 1.00 42.06 82 GLY A N 1
ATOM 659 C CA . GLY A 1 82 ? -45.230 -29.534 27.901 1.00 42.06 82 GLY A CA 1
ATOM 660 C C . GLY A 1 82 ? -44.416 -30.817 28.152 1.00 42.06 82 GLY A C 1
ATOM 661 O O . GLY A 1 82 ? -43.924 -31.029 29.266 1.00 42.06 82 GLY A O 1
ATOM 662 N N . PRO A 1 83 ? -44.214 -31.675 27.132 1.00 45.47 83 PRO A N 1
ATOM 663 C CA . PRO A 1 83 ? -43.543 -32.972 27.266 1.00 45.47 83 PRO A CA 1
ATOM 664 C C . PRO A 1 83 ? -42.004 -32.853 27.287 1.00 45.47 83 PRO A C 1
ATOM 666 O O . PRO A 1 83 ? -41.305 -33.362 26.416 1.00 45.47 83 PRO A O 1
ATOM 669 N N . ARG A 1 84 ? -41.443 -32.186 28.308 1.00 41.19 84 ARG A N 1
ATOM 670 C CA . ARG A 1 84 ? -39.980 -32.136 28.560 1.00 41.19 84 ARG A CA 1
ATOM 671 C C . ARG A 1 84 ? -39.546 -32.672 29.935 1.00 41.19 84 ARG A C 1
ATOM 673 O O . ARG A 1 84 ? -38.363 -32.631 30.263 1.00 41.19 84 ARG A O 1
ATOM 680 N N . ARG A 1 85 ? -40.465 -33.235 30.734 1.00 38.88 85 ARG A N 1
ATOM 681 C CA . ARG A 1 85 ? -40.172 -33.697 32.111 1.00 38.88 85 ARG A CA 1
ATOM 682 C C . ARG A 1 85 ? -39.288 -34.951 32.226 1.00 38.88 85 ARG A C 1
ATOM 684 O O . ARG A 1 85 ? -38.619 -35.084 33.242 1.00 38.88 85 ARG A O 1
ATOM 691 N N . HIS A 1 86 ? -39.222 -35.826 31.218 1.00 42.22 86 HIS A N 1
ATOM 692 C CA . HIS A 1 86 ? -38.515 -37.116 31.344 1.00 42.22 86 HIS A CA 1
ATOM 693 C C . HIS A 1 86 ? -36.998 -37.095 31.074 1.00 42.22 86 HIS A C 1
ATOM 695 O O . HIS A 1 86 ? -36.326 -38.056 31.432 1.00 42.22 86 HIS A O 1
ATOM 701 N N . LYS A 1 87 ? -36.423 -36.025 30.494 1.00 37.94 87 LYS A N 1
ATOM 702 C CA . LYS A 1 87 ? -34.955 -35.927 30.305 1.00 37.94 87 LYS A CA 1
ATOM 703 C C . LYS A 1 87 ? -34.218 -35.192 31.434 1.00 37.94 87 LYS A C 1
ATOM 705 O O . LYS A 1 87 ? -33.042 -35.462 31.646 1.00 37.94 87 LYS A O 1
ATOM 710 N N . LEU A 1 88 ? -34.886 -34.321 32.201 1.00 39.53 88 LEU A N 1
ATOM 711 C CA . LEU A 1 88 ? -34.253 -33.617 33.334 1.00 39.53 88 LEU A CA 1
ATOM 712 C C . LEU A 1 88 ? -34.139 -34.478 34.606 1.00 39.53 88 LEU A C 1
ATOM 714 O O . LEU A 1 88 ? -33.208 -34.293 35.385 1.00 39.53 88 LEU A O 1
ATOM 718 N N . THR A 1 89 ? -35.059 -35.421 34.823 1.00 46.00 89 THR A N 1
ATOM 719 C CA . THR A 1 89 ? -35.117 -36.237 36.051 1.00 46.00 89 THR A CA 1
ATOM 720 C C . THR A 1 89 ? -34.085 -37.363 36.115 1.00 46.00 89 THR A C 1
ATOM 722 O O . THR A 1 89 ? -33.763 -37.813 37.211 1.00 46.00 89 THR A O 1
ATOM 725 N N . VAL A 1 90 ? -33.536 -37.807 34.981 1.00 46.25 90 VAL A N 1
ATOM 726 C CA . VAL A 1 90 ? -32.459 -38.818 34.951 1.00 46.25 90 VAL A CA 1
ATOM 727 C C . VAL A 1 90 ? -31.102 -38.170 35.253 1.00 46.25 90 VAL A C 1
ATOM 729 O O . VAL A 1 90 ? -30.340 -38.674 36.076 1.00 46.25 90 VAL A O 1
ATOM 732 N N . LEU A 1 91 ? -30.833 -36.999 34.662 1.00 45.00 91 LEU A N 1
ATOM 733 C CA . LEU A 1 91 ? -29.611 -36.222 34.902 1.00 45.00 91 LEU A CA 1
ATOM 734 C C . LEU A 1 91 ? -29.445 -35.821 36.376 1.00 45.00 91 LEU A C 1
ATOM 736 O O . LEU A 1 91 ? -28.347 -35.944 36.918 1.00 45.00 91 LEU A O 1
ATOM 740 N N . SER A 1 92 ? -30.523 -35.406 37.053 1.00 49.31 92 SER A N 1
ATOM 741 C CA . SER A 1 92 ? -30.452 -35.055 38.478 1.00 49.31 92 SER A CA 1
ATOM 742 C C . SER A 1 92 ? -30.059 -36.243 39.366 1.00 49.31 92 SER A C 1
ATOM 744 O O . SER A 1 92 ? -29.265 -36.070 40.290 1.00 49.31 92 SER A O 1
ATOM 746 N N . HIS A 1 93 ? -30.532 -37.458 39.066 1.00 48.97 93 HIS A N 1
ATOM 747 C CA . HIS A 1 93 ? -30.170 -38.654 39.832 1.00 48.97 93 HIS A CA 1
ATOM 748 C C . HIS A 1 93 ? -28.700 -39.054 39.646 1.00 48.97 93 HIS A C 1
ATOM 750 O O . HIS A 1 93 ? -28.046 -39.395 40.630 1.00 48.97 93 HIS A O 1
ATOM 756 N N . ILE A 1 94 ? -28.146 -38.944 38.433 1.00 53.06 94 ILE A N 1
ATOM 757 C CA . ILE A 1 94 ? -26.724 -39.237 38.160 1.00 53.06 94 ILE A CA 1
ATOM 758 C C . ILE A 1 94 ? -25.801 -38.279 38.939 1.00 53.06 94 ILE A C 1
ATOM 760 O O . ILE A 1 94 ? -24.808 -38.708 39.537 1.00 53.06 94 ILE A O 1
ATOM 764 N N . ILE A 1 95 ? -26.159 -36.992 39.008 1.00 53.53 95 ILE A N 1
ATOM 765 C CA . ILE A 1 95 ? -25.418 -35.974 39.775 1.00 53.53 95 ILE A CA 1
ATOM 766 C C . ILE A 1 95 ? -25.487 -36.262 41.287 1.00 53.53 95 ILE A C 1
ATOM 768 O O . ILE A 1 95 ? -24.481 -36.169 41.989 1.00 53.53 95 ILE A O 1
ATOM 772 N N . ILE A 1 96 ? -26.650 -36.676 41.801 1.00 53.38 96 ILE A N 1
ATOM 773 C CA . ILE A 1 96 ? -26.821 -37.031 43.221 1.00 53.38 96 ILE A CA 1
ATOM 774 C C . ILE A 1 96 ? -26.048 -38.312 43.587 1.00 53.38 96 ILE A C 1
ATOM 776 O O . ILE A 1 96 ? -25.452 -38.377 44.665 1.00 53.38 96 ILE A O 1
ATOM 780 N N . TYR A 1 97 ? -26.012 -39.320 42.708 1.00 49.28 97 TYR A N 1
ATOM 781 C CA . TYR A 1 97 ? -25.320 -40.586 42.979 1.00 49.28 97 TYR A CA 1
ATOM 782 C C . TYR A 1 97 ? -23.794 -40.418 43.000 1.00 49.28 97 TYR A C 1
ATOM 784 O O . TYR A 1 97 ? -23.126 -40.857 43.939 1.00 49.28 97 TYR A O 1
ATOM 792 N N . THR A 1 98 ? -23.240 -39.706 42.014 1.00 49.47 98 THR A N 1
ATOM 793 C CA . THR A 1 98 ? -21.797 -39.410 41.944 1.00 49.47 98 THR A CA 1
ATOM 794 C C . THR A 1 98 ? -21.320 -38.567 43.130 1.00 49.47 98 THR A C 1
ATOM 796 O O . THR A 1 98 ? -20.272 -38.857 43.710 1.00 49.47 98 THR A O 1
ATOM 799 N N . ALA A 1 99 ? -22.124 -37.608 43.603 1.00 48.06 99 ALA A N 1
ATOM 800 C CA . ALA A 1 99 ? -21.810 -36.807 44.789 1.00 48.06 99 ALA A CA 1
ATOM 801 C C . ALA A 1 99 ? -21.664 -37.620 46.098 1.00 48.06 99 ALA A C 1
ATOM 803 O O . ALA A 1 99 ? -21.102 -37.102 47.073 1.00 48.06 99 ALA A O 1
ATOM 804 N N . LYS A 1 100 ? -22.148 -38.871 46.143 1.00 50.16 100 LYS A N 1
ATOM 805 C CA . LYS A 1 100 ? -22.172 -39.723 47.346 1.00 50.16 100 LYS A CA 1
ATOM 806 C C . LYS A 1 100 ? -20.927 -40.606 47.521 1.00 50.16 100 LYS A C 1
ATOM 808 O O . LYS A 1 100 ? -20.624 -40.983 48.646 1.00 50.16 100 LYS A O 1
ATOM 813 N N . ILE A 1 101 ? -20.194 -40.890 46.439 1.00 50.78 101 ILE A N 1
ATOM 814 C CA . ILE A 1 101 ? -19.005 -41.771 46.434 1.00 50.78 101 ILE A CA 1
ATOM 815 C C . ILE A 1 101 ? -17.702 -40.983 46.695 1.00 50.78 101 ILE A C 1
ATOM 817 O O . ILE A 1 101 ? -16.716 -41.522 47.192 1.00 50.78 101 ILE A O 1
ATOM 821 N N . ILE A 1 102 ? -17.690 -39.679 46.402 1.00 51.97 102 ILE A N 1
ATOM 822 C CA . ILE A 1 102 ? -16.484 -38.843 46.481 1.00 51.97 102 ILE A CA 1
ATOM 823 C C . ILE A 1 102 ? -16.134 -38.517 47.947 1.00 51.97 102 ILE A C 1
ATOM 825 O O . ILE A 1 102 ? -16.852 -37.774 48.626 1.00 51.97 102 ILE A O 1
ATOM 829 N N . THR A 1 103 ? -14.989 -39.028 48.413 1.00 57.25 103 THR A N 1
ATOM 830 C CA . THR A 1 103 ? -14.454 -38.804 49.770 1.00 57.25 103 THR A CA 1
ATOM 831 C C . THR A 1 103 ? -14.200 -37.313 50.070 1.00 57.25 103 THR A C 1
ATOM 833 O O . THR A 1 103 ? -13.937 -36.523 49.154 1.00 57.25 103 THR A O 1
ATOM 836 N N . PRO A 1 104 ? -14.209 -36.875 51.348 1.00 58.59 104 PRO A N 1
ATOM 837 C CA . PRO A 1 104 ? -14.025 -35.461 51.698 1.00 58.59 104 PRO A CA 1
ATOM 838 C C . PRO A 1 104 ? -12.643 -34.885 51.337 1.00 58.59 104 PRO A C 1
ATOM 840 O O . PRO A 1 104 ? -12.502 -33.664 51.283 1.00 58.59 104 PRO A O 1
ATOM 843 N N . ARG A 1 105 ? -11.632 -35.723 51.051 1.00 54.56 105 ARG A N 1
ATOM 844 C CA . ARG A 1 105 ? -10.356 -35.269 50.465 1.00 54.56 105 ARG A CA 1
ATOM 845 C C . ARG A 1 105 ? -10.502 -34.972 48.968 1.00 54.56 105 ARG A C 1
ATOM 847 O O . ARG A 1 105 ? -10.130 -33.887 48.532 1.00 54.56 105 ARG A O 1
ATOM 854 N N . MET A 1 106 ? -11.129 -35.869 48.204 1.00 57.09 106 MET A N 1
ATOM 855 C CA . MET A 1 106 ? -11.353 -35.677 46.765 1.00 57.09 106 MET A CA 1
ATOM 856 C C . MET A 1 106 ? -12.255 -34.471 46.460 1.00 57.09 106 MET A C 1
ATOM 858 O O . MET A 1 106 ? -11.992 -33.756 45.499 1.00 57.09 106 MET A O 1
ATOM 862 N N . LYS A 1 107 ? -13.254 -34.166 47.305 1.00 53.09 107 LYS A N 1
ATOM 863 C CA . LYS A 1 107 ? -14.087 -32.953 47.139 1.00 53.09 107 LYS A CA 1
ATOM 864 C C . LYS A 1 107 ? -13.284 -31.650 47.230 1.00 53.09 107 LYS A C 1
ATOM 866 O O . LYS A 1 107 ? -13.611 -30.702 46.525 1.00 53.09 107 LYS A O 1
ATOM 871 N N . LYS A 1 108 ? -12.219 -31.602 48.042 1.00 55.38 108 LYS A N 1
ATOM 872 C CA . LYS A 1 108 ? -11.324 -30.433 48.121 1.00 55.38 108 LYS A CA 1
ATOM 873 C C . LYS A 1 108 ? -10.437 -30.310 46.881 1.00 55.38 108 LYS A C 1
ATOM 875 O O . LYS A 1 108 ? -10.325 -29.216 46.347 1.00 55.38 108 LYS A O 1
ATOM 880 N N . ILE A 1 109 ? -9.888 -31.428 46.399 1.00 60.94 109 ILE A N 1
ATOM 881 C CA . ILE A 1 109 ? -9.056 -31.476 45.184 1.00 60.94 109 ILE A CA 1
ATOM 882 C C . ILE A 1 109 ? -9.872 -31.057 43.950 1.00 60.94 109 ILE A C 1
ATOM 884 O O . ILE A 1 109 ? -9.424 -30.223 43.167 1.00 60.94 109 ILE A O 1
ATOM 888 N N . LEU A 1 110 ? -11.100 -31.570 43.811 1.00 58.31 110 LEU A N 1
ATOM 889 C CA . LEU A 1 110 ? -11.998 -31.211 42.712 1.00 58.31 110 LEU A CA 1
ATOM 890 C C . LEU A 1 110 ? -12.412 -29.729 42.770 1.00 58.31 110 LEU A C 1
ATOM 892 O O . LEU A 1 110 ? -12.462 -29.070 41.736 1.00 58.31 110 LEU A O 1
ATOM 896 N N . ALA A 1 111 ? -12.646 -29.185 43.970 1.00 58.38 111 ALA A N 1
ATOM 897 C CA . ALA A 1 111 ? -12.945 -27.765 44.153 1.00 58.38 111 ALA A CA 1
ATOM 898 C C . ALA A 1 111 ? -11.748 -26.856 43.817 1.00 58.38 111 ALA A C 1
ATOM 900 O O . ALA A 1 111 ? -11.943 -25.833 43.167 1.00 58.38 111 ALA A O 1
ATOM 901 N N . SER A 1 112 ? -10.514 -27.226 44.189 1.00 58.41 112 SER A N 1
ATOM 902 C CA . SER A 1 112 ? -9.321 -26.470 43.775 1.00 58.41 112 SER A CA 1
ATOM 903 C C . SER A 1 112 ? -9.065 -26.566 42.271 1.00 58.41 112 SER A C 1
ATOM 905 O O . SER A 1 112 ? -8.699 -25.567 41.662 1.00 58.41 112 SER A O 1
ATOM 907 N N . LEU A 1 113 ? -9.313 -27.726 41.652 1.00 57.44 113 LEU A N 1
ATOM 908 C CA . LEU A 1 113 ? -9.159 -27.898 40.206 1.00 57.44 113 LEU A CA 1
ATOM 909 C C . LEU A 1 113 ? -10.174 -27.039 39.431 1.00 57.44 113 LEU A C 1
ATOM 911 O O . LEU A 1 113 ? -9.810 -26.385 38.460 1.00 57.44 113 LEU A O 1
ATOM 915 N N . LEU A 1 114 ? -11.423 -26.971 39.904 1.00 54.59 114 LEU A N 1
ATOM 916 C CA . LEU A 1 114 ? -12.462 -26.114 39.328 1.00 54.59 114 LEU A CA 1
ATOM 917 C C . LEU A 1 114 ? -12.163 -24.615 39.524 1.00 54.59 114 LEU A C 1
ATOM 919 O O . LEU A 1 114 ? -12.452 -23.815 38.638 1.00 54.59 114 LEU A O 1
ATOM 923 N N . LEU A 1 115 ? -11.553 -24.234 40.653 1.00 50.97 115 LEU A N 1
ATOM 924 C CA . LEU A 1 115 ? -11.124 -22.856 40.917 1.00 50.97 115 LEU A CA 1
ATOM 925 C C . LEU A 1 115 ? -9.961 -22.428 40.005 1.00 50.97 115 LEU A C 1
ATOM 927 O O . LEU A 1 115 ? -9.951 -21.297 39.531 1.00 50.97 115 LEU A O 1
ATOM 931 N N . VAL A 1 116 ? -9.022 -23.336 39.711 1.00 52.28 116 VAL A N 1
ATOM 932 C CA . VAL A 1 116 ? -7.952 -23.113 38.721 1.00 52.28 116 VAL A CA 1
ATOM 933 C C . VAL A 1 116 ? -8.518 -23.039 37.299 1.00 52.28 116 VAL A C 1
ATOM 935 O O . VAL A 1 116 ? -8.108 -22.179 36.527 1.00 52.28 116 VAL A O 1
ATOM 938 N N . LEU A 1 117 ? -9.508 -23.870 36.955 1.00 48.47 117 LEU A N 1
ATOM 939 C CA . LEU A 1 117 ? -10.138 -23.848 35.628 1.00 48.47 117 LEU A CA 1
ATOM 940 C C . LEU A 1 117 ? -10.914 -22.543 35.354 1.00 48.47 117 LEU A C 1
ATOM 942 O O . LEU A 1 117 ? -11.003 -22.109 34.211 1.00 48.47 117 LEU A O 1
ATOM 946 N N . MET A 1 118 ? -11.422 -21.882 36.400 1.00 48.25 118 MET A N 1
ATOM 947 C CA . MET A 1 118 ? -12.055 -20.556 36.318 1.00 48.25 118 MET A CA 1
ATOM 948 C C . MET A 1 118 ? -11.054 -19.387 36.220 1.00 48.25 118 MET A C 1
ATOM 950 O O . MET A 1 118 ? -11.475 -18.246 36.043 1.00 48.25 118 MET A O 1
ATOM 954 N N . ALA A 1 119 ? -9.743 -19.629 36.334 1.00 44.00 119 ALA A N 1
ATOM 955 C CA . ALA A 1 119 ? -8.735 -18.565 36.371 1.00 44.00 119 ALA A CA 1
ATOM 956 C C . ALA A 1 119 ? -8.281 -18.065 34.983 1.00 44.00 119 ALA A C 1
ATOM 958 O O . ALA A 1 119 ? -7.597 -17.046 34.910 1.00 44.00 119 ALA A O 1
ATOM 959 N N . VAL A 1 120 ? -8.642 -18.754 33.889 1.00 47.62 120 VAL A N 1
ATOM 960 C CA . VAL A 1 120 ? -8.186 -18.422 32.521 1.00 47.62 120 VAL A CA 1
ATOM 961 C C . VAL A 1 120 ? -9.348 -18.345 31.522 1.00 47.62 120 VAL A C 1
ATOM 963 O O . VAL A 1 120 ? -9.301 -18.892 30.425 1.00 47.62 120 VAL A O 1
ATOM 966 N N . THR A 1 121 ? -10.393 -17.594 31.871 1.00 44.47 121 THR A N 1
ATOM 967 C CA . THR A 1 121 ? -11.247 -16.950 30.861 1.00 44.47 121 THR A CA 1
ATOM 968 C C . THR A 1 121 ? -10.883 -15.472 30.788 1.00 44.47 121 THR A C 1
ATOM 970 O O . THR A 1 121 ? -11.540 -14.624 31.398 1.00 44.47 121 THR A O 1
ATOM 973 N N . VAL A 1 122 ? -9.814 -15.155 30.047 1.00 49.31 122 VAL A N 1
ATOM 974 C CA . VAL A 1 122 ? -9.537 -13.775 29.626 1.00 49.31 122 VAL A CA 1
ATOM 975 C C . VAL A 1 122 ? -10.658 -13.373 28.675 1.00 49.31 122 VAL A C 1
ATOM 977 O O . VAL A 1 122 ? -10.624 -13.667 27.484 1.00 49.31 122 VAL A O 1
ATOM 980 N N . SER A 1 123 ? -11.696 -12.751 29.232 1.00 51.81 123 SER A N 1
ATOM 981 C CA . SER A 1 123 ? -12.838 -12.239 28.480 1.00 51.81 123 SER A CA 1
ATOM 982 C C . SER A 1 123 ? -12.408 -11.000 27.699 1.00 51.81 123 SER A C 1
ATOM 984 O O . SER A 1 123 ? -12.694 -9.874 28.110 1.00 51.81 123 SER A O 1
ATOM 986 N N . ALA A 1 124 ? -11.713 -11.214 26.579 1.00 62.69 124 ALA A N 1
ATOM 987 C CA . ALA A 1 124 ? -11.564 -10.201 25.546 1.00 62.69 124 ALA A CA 1
ATOM 988 C C . ALA A 1 124 ? -12.966 -9.681 25.208 1.00 62.69 124 ALA A C 1
ATOM 990 O O . ALA A 1 124 ? -13.870 -10.455 24.890 1.00 62.69 124 ALA A O 1
ATOM 991 N N . ALA A 1 125 ? -13.171 -8.380 25.373 1.00 72.88 125 ALA A N 1
ATOM 992 C CA . ALA A 1 125 ? -14.432 -7.766 25.011 1.00 72.88 125 ALA A CA 1
ATOM 993 C C . ALA A 1 125 ? -14.485 -7.622 23.487 1.00 72.88 125 ALA A C 1
ATOM 995 O O . ALA A 1 125 ? -13.464 -7.370 22.848 1.00 72.88 125 ALA A O 1
ATOM 996 N N . GLU A 1 126 ? -15.679 -7.776 22.920 1.00 77.38 126 GLU A N 1
ATOM 997 C CA . GLU A 1 126 ? -15.931 -7.581 21.496 1.00 77.38 126 GLU A CA 1
ATOM 998 C C . GLU A 1 126 ? -16.816 -6.347 21.300 1.00 77.38 126 GLU A C 1
ATOM 1000 O O . GLU A 1 126 ? -17.852 -6.195 21.953 1.00 77.38 126 GLU A O 1
ATOM 1005 N N . ARG A 1 127 ? -16.429 -5.473 20.372 1.00 81.62 127 ARG A N 1
ATOM 1006 C CA . ARG A 1 127 ? -17.246 -4.357 19.891 1.00 81.62 127 ARG A CA 1
ATOM 1007 C C . ARG A 1 127 ? -17.299 -4.408 18.371 1.00 81.62 127 ARG A C 1
ATOM 1009 O O . ARG A 1 127 ? -16.379 -3.954 17.695 1.00 81.62 127 ARG A O 1
ATOM 1016 N N . SER A 1 128 ? -18.396 -4.930 17.834 1.00 85.00 128 SER A N 1
ATOM 1017 C CA . SER A 1 128 ? -18.684 -4.891 16.401 1.00 85.00 128 SER A CA 1
ATOM 1018 C C . SER A 1 128 ? -19.499 -3.646 16.015 1.00 85.00 128 SER A C 1
ATOM 1020 O O . SER A 1 128 ? -20.405 -3.213 16.727 1.00 85.00 128 SER A O 1
ATOM 1022 N N . LEU A 1 129 ? -19.150 -3.041 14.877 1.00 83.25 129 LEU A N 1
ATOM 1023 C CA . LEU A 1 129 ? -19.745 -1.823 14.327 1.00 83.25 129 LEU A CA 1
ATOM 1024 C C . LEU A 1 129 ? -20.083 -2.042 12.847 1.00 83.25 129 LEU A C 1
ATOM 1026 O O . LEU A 1 129 ? -19.192 -2.098 12.000 1.00 83.25 129 LEU A O 1
ATOM 1030 N N . SER A 1 130 ? -21.373 -2.136 12.526 1.00 83.88 130 SER A N 1
ATOM 1031 C CA . SER A 1 130 ? -21.853 -2.218 11.141 1.00 83.88 130 SER A CA 1
ATOM 1032 C C . SER A 1 130 ? -22.026 -0.818 10.554 1.00 83.88 130 SER A C 1
ATOM 1034 O O . SER A 1 130 ? -22.842 -0.033 11.042 1.00 83.88 130 SER A O 1
ATOM 1036 N N . LEU A 1 131 ? -21.281 -0.501 9.497 1.00 82.81 131 LEU A N 1
ATOM 1037 C CA . LEU A 1 131 ? -21.300 0.814 8.861 1.00 82.81 131 LEU A CA 1
ATOM 1038 C C . LEU A 1 131 ? -22.447 0.927 7.844 1.00 82.81 131 LEU A C 1
ATOM 1040 O O . LEU A 1 131 ? -22.846 -0.043 7.197 1.00 82.81 131 LEU A O 1
ATOM 1044 N N . LYS A 1 132 ? -22.993 2.140 7.699 1.00 78.62 132 LYS A N 1
ATOM 1045 C CA . LYS A 1 132 ? -24.018 2.474 6.699 1.00 78.62 132 LYS A CA 1
ATOM 1046 C C . LYS A 1 132 ? -23.434 3.444 5.675 1.00 78.62 132 LYS A C 1
ATOM 1048 O O . LYS A 1 132 ? -23.256 4.619 5.979 1.00 78.62 132 LYS A O 1
ATOM 1053 N N . GLY A 1 133 ? -23.166 2.942 4.475 1.00 80.81 133 GLY A N 1
ATOM 1054 C CA . GLY A 1 133 ? -22.605 3.700 3.358 1.00 80.81 133 GLY A CA 1
ATOM 1055 C C . GLY A 1 133 ? -21.523 2.905 2.630 1.00 80.81 133 GLY A C 1
ATOM 1056 O O . GLY A 1 133 ? -21.054 1.884 3.132 1.00 80.81 133 GLY A O 1
ATOM 1057 N N . THR A 1 134 ? -21.137 3.376 1.448 1.00 86.44 134 THR A N 1
ATOM 1058 C CA . THR A 1 134 ? -19.993 2.840 0.702 1.00 86.44 134 THR A CA 1
ATOM 1059 C C . THR A 1 134 ? -18.696 3.315 1.351 1.00 86.44 134 THR A C 1
ATOM 1061 O O . THR A 1 134 ? -18.575 4.495 1.683 1.00 86.44 134 THR A O 1
ATOM 1064 N N . VAL A 1 135 ? -17.727 2.414 1.509 1.00 91.69 135 VAL A N 1
ATOM 1065 C CA . VAL A 1 135 ? -16.341 2.768 1.840 1.00 91.69 135 VAL A CA 1
ATOM 1066 C C . VAL A 1 135 ? -15.564 2.862 0.529 1.00 91.69 135 VAL A C 1
ATOM 1068 O O . VAL A 1 135 ? -15.693 1.984 -0.319 1.00 91.69 135 VAL A O 1
ATOM 1071 N N . SER A 1 136 ? -14.813 3.944 0.339 1.00 92.31 136 SER A N 1
ATOM 1072 C CA . SER A 1 136 ? -14.060 4.232 -0.890 1.00 92.31 136 SER A CA 1
ATOM 1073 C C . SER A 1 136 ? -12.615 4.676 -0.639 1.00 92.31 136 SER A C 1
ATOM 1075 O O . SER A 1 136 ? -11.861 4.842 -1.598 1.00 92.31 136 SER A O 1
ATOM 1077 N N . ALA A 1 137 ? -12.233 4.875 0.623 1.00 95.31 137 ALA A N 1
ATOM 1078 C CA . ALA A 1 137 ? -10.855 5.012 1.081 1.00 95.31 137 ALA A CA 1
ATOM 1079 C C . ALA A 1 137 ? -10.766 4.605 2.560 1.00 95.31 137 ALA A C 1
ATOM 1081 O O . ALA A 1 137 ? -11.724 4.808 3.314 1.00 95.31 137 ALA A O 1
ATOM 1082 N N . LEU A 1 138 ? -9.624 4.064 2.975 1.00 96.62 138 LEU A N 1
ATOM 1083 C CA . LEU A 1 138 ? -9.300 3.737 4.363 1.00 96.62 138 LEU A CA 1
ATOM 1084 C C . LEU A 1 138 ? -8.277 4.739 4.898 1.00 96.62 138 LEU A C 1
ATOM 1086 O O . LEU A 1 138 ? -7.301 5.048 4.216 1.00 96.62 138 LEU A O 1
ATOM 1090 N N . ARG A 1 139 ? -8.481 5.231 6.123 1.00 97.00 139 ARG A N 1
ATOM 1091 C CA . ARG 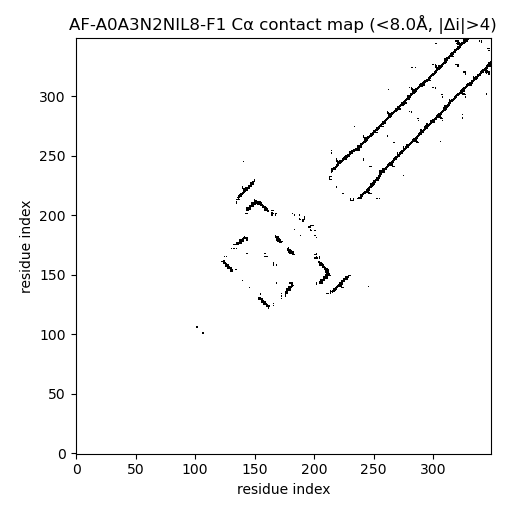A 1 139 ? -7.471 6.013 6.838 1.00 97.00 139 ARG A CA 1
ATOM 1092 C C . ARG A 1 139 ? -7.347 5.551 8.285 1.00 97.00 139 ARG A C 1
ATOM 1094 O O . ARG A 1 139 ? -8.272 5.755 9.073 1.00 97.00 139 ARG A O 1
ATOM 1101 N N . VAL A 1 140 ? -6.210 4.955 8.621 1.00 96.81 140 VAL A N 1
ATOM 1102 C CA . VAL A 1 140 ? -5.876 4.505 9.978 1.00 96.81 140 VAL A CA 1
ATOM 1103 C C . VAL A 1 140 ? -4.900 5.500 10.604 1.00 96.81 140 VAL A C 1
ATOM 1105 O O . VAL A 1 140 ? -3.998 5.973 9.915 1.00 96.81 140 VAL A O 1
ATOM 1108 N N . SER A 1 141 ? -5.059 5.868 11.877 1.00 94.25 141 SER A N 1
ATOM 1109 C CA . SER A 1 141 ? -4.053 6.710 12.538 1.00 94.25 141 SER A CA 1
ATOM 1110 C C . SER A 1 141 ? -3.993 6.611 14.064 1.00 94.25 141 SER A C 1
ATOM 1112 O O . SER A 1 141 ? -4.925 6.149 14.720 1.00 94.25 141 SER A O 1
ATOM 1114 N N . ALA A 1 142 ? -2.900 7.127 14.635 1.00 90.00 142 ALA A N 1
ATOM 1115 C CA . ALA A 1 142 ? -2.701 7.287 16.078 1.00 90.00 142 ALA A CA 1
ATOM 1116 C C . ALA A 1 142 ? -2.693 5.959 16.862 1.00 90.00 142 ALA A C 1
ATOM 1118 O O . ALA A 1 142 ? -3.513 5.762 17.761 1.00 90.00 142 ALA A O 1
ATOM 1119 N N . GLY A 1 143 ? -1.739 5.074 16.553 1.00 87.00 143 GLY A N 1
ATOM 1120 C CA . GLY A 1 143 ? -1.445 3.903 17.392 1.00 87.00 143 GLY A CA 1
ATOM 1121 C C . GLY A 1 143 ? -2.424 2.731 17.289 1.00 87.00 143 GLY A C 1
ATOM 1122 O O . GLY A 1 143 ? -2.594 2.034 18.286 1.00 87.00 143 GLY A O 1
ATOM 1123 N N . VAL A 1 144 ? -3.141 2.578 16.167 1.00 90.62 144 VAL A N 1
ATOM 1124 C CA . VAL A 1 144 ? -4.149 1.517 15.981 1.00 90.62 144 VAL A CA 1
ATOM 1125 C C . VAL A 1 144 ? -3.688 0.510 14.937 1.00 90.62 144 VAL A C 1
ATOM 1127 O O . VAL A 1 144 ? -3.447 0.892 13.793 1.00 90.62 144 VAL A O 1
ATOM 1130 N N . ASP A 1 145 ? -3.702 -0.761 15.321 1.00 92.00 145 ASP A N 1
ATOM 1131 C CA . ASP A 1 145 ? -3.333 -1.895 14.477 1.00 92.00 145 ASP A CA 1
ATOM 1132 C C . ASP A 1 145 ? -4.606 -2.453 13.807 1.00 92.00 145 ASP A C 1
ATOM 1134 O O . ASP A 1 145 ? -5.556 -2.879 14.486 1.00 92.00 145 ASP A O 1
ATOM 1138 N N . VAL A 1 146 ? -4.669 -2.418 12.471 1.00 95.62 146 VAL A N 1
ATOM 1139 C CA . VAL A 1 146 ? -5.851 -2.812 11.685 1.00 95.62 146 VAL A CA 1
ATOM 1140 C C . VAL A 1 146 ? -5.512 -3.918 10.692 1.00 95.62 146 VAL A C 1
ATOM 1142 O O . VAL A 1 146 ? -4.808 -3.681 9.719 1.00 95.62 146 VAL A O 1
ATOM 1145 N N . THR A 1 147 ? -6.137 -5.088 10.842 1.00 97.06 147 THR A N 1
ATOM 1146 C CA . THR A 1 147 ? -6.222 -6.071 9.750 1.00 97.06 147 THR A CA 1
ATOM 1147 C C . THR A 1 147 ? -7.405 -5.732 8.853 1.00 97.06 147 THR A C 1
ATOM 1149 O O . THR A 1 147 ? -8.553 -5.781 9.303 1.00 97.06 147 THR A O 1
ATOM 1152 N N . TYR A 1 148 ? -7.166 -5.416 7.587 1.00 97.00 148 TYR A N 1
ATOM 1153 C CA . TYR A 1 148 ? -8.206 -5.248 6.577 1.00 97.00 148 TYR A CA 1
ATOM 1154 C C . TYR A 1 148 ? -8.354 -6.524 5.744 1.00 97.00 148 TYR A C 1
ATOM 1156 O O . TYR A 1 148 ? -7.432 -6.969 5.073 1.00 97.00 148 TYR A O 1
ATOM 1164 N N . ILE A 1 149 ? -9.555 -7.098 5.776 1.00 95.25 149 ILE A N 1
ATOM 1165 C CA . ILE A 1 149 ? -9.957 -8.254 4.980 1.00 95.25 149 ILE A CA 1
ATOM 1166 C C . ILE A 1 149 ? -10.970 -7.762 3.933 1.00 95.25 149 ILE A C 1
ATOM 1168 O O . ILE A 1 149 ? -12.086 -7.368 4.302 1.00 95.25 149 ILE A O 1
ATOM 1172 N N . PRO A 1 150 ? -10.625 -7.764 2.633 1.00 92.88 150 PRO A N 1
ATOM 1173 C CA . PRO A 1 150 ? -11.575 -7.456 1.577 1.00 92.88 150 PRO A CA 1
ATOM 1174 C C . PRO A 1 150 ? -12.719 -8.482 1.541 1.00 92.88 150 PRO A C 1
ATOM 1176 O O . PRO A 1 150 ? -12.493 -9.685 1.442 1.00 92.88 150 PRO A O 1
ATOM 1179 N N . ASP A 1 151 ? -13.959 -8.003 1.614 1.00 84.00 151 ASP A N 1
ATOM 1180 C CA . ASP A 1 151 ? -15.184 -8.811 1.607 1.00 84.00 151 ASP A CA 1
ATOM 1181 C C . ASP A 1 151 ? -16.265 -8.121 0.761 1.00 84.00 151 ASP A C 1
ATOM 1183 O O . ASP A 1 151 ? -16.457 -6.909 0.817 1.00 84.00 151 ASP A O 1
ATOM 1187 N N . THR A 1 152 ? -17.013 -8.909 -0.004 1.00 70.81 152 THR A N 1
ATOM 1188 C CA . THR A 1 152 ? -18.143 -8.477 -0.844 1.00 70.81 152 THR A CA 1
ATOM 1189 C C . THR A 1 152 ? -19.323 -7.869 -0.069 1.00 70.81 152 THR A C 1
ATOM 1191 O O . THR A 1 152 ? -20.209 -7.256 -0.671 1.00 70.81 152 THR A O 1
ATOM 1194 N N . LEU A 1 153 ? -19.374 -8.051 1.255 1.00 69.19 153 LEU A N 1
ATOM 1195 C CA . LEU A 1 153 ? -20.480 -7.623 2.110 1.00 69.19 153 LEU A CA 1
ATOM 1196 C C . LEU A 1 153 ? -20.366 -6.162 2.594 1.00 69.19 153 LEU A C 1
ATOM 1198 O O . LEU A 1 153 ? -19.491 -5.383 2.222 1.00 69.19 153 LEU A O 1
ATOM 1202 N N . ARG A 1 154 ? -21.333 -5.746 3.423 1.00 73.69 154 ARG A N 1
ATOM 1203 C CA . ARG A 1 154 ? -21.375 -4.400 4.016 1.00 73.69 154 ARG A CA 1
ATOM 1204 C C . ARG A 1 154 ? -20.231 -4.214 5.006 1.00 73.69 154 ARG A C 1
ATOM 1206 O O . ARG A 1 154 ? -20.016 -5.078 5.851 1.00 73.69 154 ARG A O 1
ATOM 1213 N N . ALA A 1 155 ? -19.602 -3.040 4.972 1.00 86.62 155 ALA A N 1
ATOM 1214 C CA . ALA A 1 155 ? -18.461 -2.750 5.825 1.00 86.62 155 ALA A CA 1
ATOM 1215 C C . ALA A 1 155 ? -18.777 -2.921 7.329 1.00 86.62 155 ALA A C 1
ATOM 1217 O O . ALA A 1 155 ? -19.701 -2.300 7.869 1.00 86.62 155 ALA A O 1
ATOM 1218 N N . LYS A 1 156 ? -17.991 -3.765 7.999 1.00 90.56 156 LYS A N 1
ATOM 1219 C CA . LYS A 1 156 ? -18.102 -4.132 9.414 1.00 90.56 156 LYS A CA 1
ATOM 1220 C C . LYS A 1 156 ? -16.729 -3.982 10.057 1.00 90.56 156 LYS A C 1
ATOM 1222 O O . LYS A 1 156 ? -15.773 -4.607 9.614 1.00 90.56 156 LYS A O 1
ATOM 1227 N N . VAL A 1 157 ? -16.648 -3.219 11.142 1.00 91.75 157 VAL A N 1
ATOM 1228 C CA . VAL A 1 157 ? -15.452 -3.183 11.995 1.00 91.75 157 VAL A CA 1
ATOM 1229 C C . VAL A 1 157 ? -15.683 -4.065 13.215 1.00 91.75 157 VAL A C 1
ATOM 1231 O O . VAL A 1 157 ? -16.747 -4.020 13.829 1.00 91.75 157 VAL A O 1
ATOM 1234 N N . LEU A 1 158 ? -14.691 -4.874 13.552 1.00 90.62 158 LEU A N 1
ATOM 1235 C CA . LEU A 1 158 ? -14.601 -5.707 14.741 1.00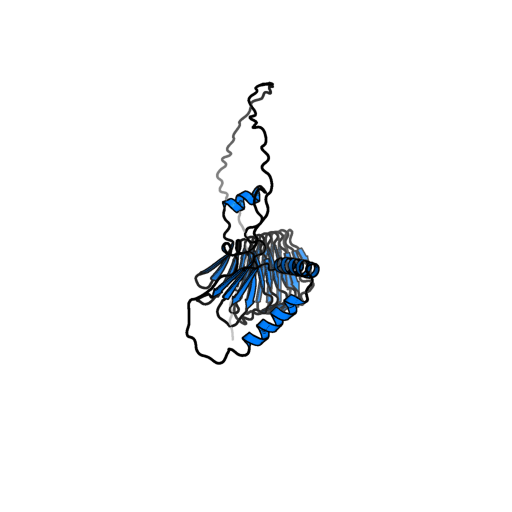 90.62 158 LEU A CA 1
ATOM 1236 C C . LEU A 1 158 ? -13.445 -5.167 15.589 1.00 90.62 158 LEU A C 1
ATOM 1238 O O . LEU A 1 158 ? -12.339 -5.026 15.082 1.00 90.62 158 LEU A O 1
ATOM 1242 N N . ILE A 1 159 ? -13.697 -4.824 16.850 1.00 89.81 159 ILE A N 1
ATOM 1243 C CA . ILE A 1 159 ? -12.670 -4.333 17.779 1.00 89.81 159 ILE A CA 1
ATOM 1244 C C . ILE A 1 159 ? -12.635 -5.287 18.971 1.00 89.81 159 ILE A C 1
ATOM 1246 O O . ILE A 1 159 ? -13.653 -5.448 19.652 1.00 89.81 159 ILE A O 1
ATOM 1250 N N . THR A 1 160 ? -11.476 -5.893 19.221 1.00 84.38 160 THR A N 1
ATOM 1251 C CA . THR A 1 160 ? -11.290 -6.948 20.225 1.00 84.38 160 THR A CA 1
ATOM 1252 C C . THR A 1 160 ? -10.126 -6.600 21.148 1.00 84.38 160 THR A C 1
ATOM 1254 O O . THR A 1 160 ? -9.075 -6.175 20.677 1.00 84.38 160 THR A O 1
ATOM 1257 N N . GLY A 1 161 ? -10.288 -6.784 22.462 1.00 81.62 161 GLY A N 1
ATOM 1258 C CA . GLY A 1 161 ? -9.217 -6.527 23.435 1.00 81.62 161 GLY A CA 1
ATOM 1259 C C . GLY A 1 161 ? -9.706 -6.318 24.875 1.00 81.62 161 GLY A C 1
ATOM 1260 O O . GLY A 1 161 ? -10.829 -6.701 25.224 1.00 81.62 161 GLY A O 1
ATOM 1261 N N . PRO A 1 162 ? -8.894 -5.696 25.750 1.00 72.62 162 PRO A N 1
ATOM 1262 C CA . PRO A 1 162 ? -9.320 -5.286 27.082 1.00 72.62 162 PRO A CA 1
ATOM 1263 C C . PRO A 1 162 ? -10.459 -4.260 27.017 1.00 72.62 162 PRO A C 1
ATOM 1265 O O . PRO A 1 162 ? -10.345 -3.225 26.359 1.00 72.62 162 PRO A O 1
ATOM 1268 N N . ALA A 1 163 ? -11.536 -4.486 27.775 1.00 68.50 163 ALA A N 1
ATOM 1269 C CA . ALA A 1 163 ? -12.739 -3.639 27.758 1.00 68.50 163 ALA A CA 1
ATOM 1270 C C . ALA A 1 163 ? -12.491 -2.140 28.052 1.00 68.50 163 ALA A C 1
ATOM 1272 O O . ALA A 1 163 ? -13.307 -1.304 27.675 1.00 68.50 163 ALA A O 1
ATOM 1273 N N . LYS A 1 164 ? -11.371 -1.799 28.708 1.00 67.00 164 LYS A N 1
ATOM 1274 C CA . LYS A 1 164 ? -10.944 -0.418 29.002 1.00 67.00 164 LYS A CA 1
ATOM 1275 C C . LYS A 1 164 ? -10.309 0.314 27.811 1.00 67.00 164 LYS A C 1
ATOM 1277 O O . LYS A 1 164 ? -10.255 1.537 27.831 1.00 67.00 164 LYS A O 1
ATOM 1282 N N . ASN A 1 165 ? -9.817 -0.420 26.813 1.00 69.56 165 ASN A N 1
ATOM 1283 C CA . ASN A 1 165 ? -9.012 0.129 25.718 1.00 69.56 165 ASN A CA 1
ATOM 1284 C C . ASN A 1 165 ? -9.852 0.237 24.425 1.00 69.56 165 ASN A C 1
ATOM 1286 O O . ASN A 1 165 ? -9.691 1.165 23.637 1.00 69.56 165 ASN A O 1
ATOM 1290 N N . ILE A 1 166 ? -10.845 -0.646 24.252 1.00 71.38 166 ILE A N 1
ATOM 1291 C CA . ILE A 1 166 ? -11.791 -0.670 23.115 1.00 71.38 166 ILE A CA 1
ATOM 1292 C C . ILE A 1 166 ? -12.602 0.632 22.955 1.00 71.38 166 ILE A C 1
ATOM 1294 O O . ILE A 1 166 ? -13.054 0.959 21.854 1.00 71.38 166 ILE A O 1
ATOM 1298 N N . THR A 1 167 ? -12.812 1.391 24.033 1.00 73.56 167 THR A N 1
ATOM 1299 C CA . THR A 1 167 ? -13.480 2.708 24.012 1.00 73.56 167 THR A CA 1
ATOM 1300 C C . THR A 1 167 ? -12.655 3.792 23.319 1.00 73.56 167 THR A C 1
ATOM 1302 O O . THR A 1 167 ? -13.218 4.769 22.811 1.00 73.56 167 THR A O 1
ATOM 1305 N N . ASN A 1 168 ? -11.335 3.609 23.280 1.00 81.88 168 ASN A N 1
ATOM 1306 C CA . ASN A 1 168 ? -10.376 4.600 22.806 1.00 81.88 168 ASN A CA 1
ATOM 1307 C C . ASN A 1 168 ? -10.290 4.560 21.272 1.00 81.88 168 ASN A C 1
ATOM 1309 O O . ASN A 1 168 ? -10.140 5.604 20.647 1.00 81.88 168 ASN A O 1
ATOM 1313 N N . VAL A 1 169 ? -10.524 3.396 20.650 1.00 86.88 169 VAL A N 1
ATOM 1314 C CA . VAL A 1 169 ? -10.673 3.281 19.190 1.00 86.88 169 VAL A CA 1
ATOM 1315 C C . VAL A 1 169 ? -11.967 3.960 18.726 1.00 86.88 169 VAL A C 1
ATOM 1317 O O . VAL A 1 169 ? -13.089 3.577 19.094 1.00 86.88 169 VAL A O 1
ATOM 1320 N N . LYS A 1 170 ? -11.815 4.970 17.871 1.00 90.06 170 LYS A N 1
ATOM 1321 C CA . LYS A 1 170 ? -12.896 5.658 17.165 1.00 90.06 170 LYS A CA 1
ATOM 1322 C C . LYS A 1 170 ? -12.949 5.197 15.715 1.00 90.06 170 LYS A C 1
ATOM 1324 O O . LYS A 1 170 ? -11.930 4.957 15.081 1.00 90.06 170 LYS A O 1
ATOM 1329 N N . VAL A 1 171 ? -14.170 5.083 15.199 1.00 92.69 171 VAL A N 1
ATOM 1330 C CA . VAL A 1 171 ? -14.464 4.666 13.825 1.00 92.69 171 VAL A CA 1
ATOM 1331 C C . VAL A 1 171 ? -15.503 5.636 13.274 1.00 92.69 171 VAL A C 1
ATOM 1333 O O . VAL A 1 171 ? -16.608 5.710 13.812 1.00 92.69 171 VAL A O 1
ATOM 1336 N N . THR A 1 172 ? -15.170 6.402 12.232 1.00 92.50 172 THR A N 1
ATOM 1337 C CA . THR A 1 172 ? -16.114 7.339 11.595 1.00 92.50 172 THR A CA 1
ATOM 1338 C C . THR A 1 172 ? -16.021 7.276 10.074 1.00 92.50 172 THR A C 1
ATOM 1340 O O . THR A 1 172 ? -14.952 7.504 9.514 1.00 92.50 172 THR A O 1
ATOM 1343 N N . LEU A 1 173 ? -17.148 7.027 9.403 1.00 93.12 173 LEU A N 1
ATOM 1344 C CA . LEU A 1 173 ? -17.265 7.087 7.944 1.00 93.12 173 LEU A CA 1
ATOM 1345 C C . LEU A 1 173 ? -17.673 8.510 7.527 1.00 93.12 173 LEU A C 1
ATOM 1347 O O . LEU A 1 173 ? -18.746 8.981 7.905 1.00 93.12 173 LEU A O 1
ATOM 1351 N N . ARG A 1 174 ? -16.823 9.210 6.768 1.00 91.25 174 ARG A N 1
ATOM 1352 C CA . ARG A 1 174 ? -17.021 10.609 6.349 1.00 91.25 174 ARG A CA 1
ATOM 1353 C C . ARG A 1 174 ? -16.815 10.728 4.840 1.00 91.25 174 ARG A C 1
ATOM 1355 O O . ARG A 1 174 ? -15.721 10.489 4.350 1.00 91.25 174 ARG A O 1
ATOM 1362 N N . LYS A 1 175 ? -17.861 11.098 4.090 1.00 88.38 175 LYS A N 1
ATOM 1363 C CA . LYS A 1 175 ? -17.822 11.237 2.612 1.00 88.38 175 LYS A CA 1
ATOM 1364 C C . LYS A 1 175 ? -17.256 10.002 1.863 1.00 88.38 175 LYS A C 1
ATOM 1366 O O . LYS A 1 175 ? -16.664 10.150 0.803 1.00 88.38 175 LYS A O 1
ATOM 1371 N N . GLY A 1 176 ? -17.422 8.797 2.416 1.00 89.25 176 GLY A N 1
ATOM 1372 C CA . GLY A 1 176 ? -16.868 7.545 1.872 1.00 89.25 176 GLY A CA 1
ATOM 1373 C C . GLY A 1 176 ? -15.481 7.156 2.405 1.00 89.25 176 GLY A C 1
ATOM 1374 O O . GLY A 1 176 ? -15.098 5.994 2.294 1.00 89.25 176 GLY A O 1
ATOM 1375 N N . VAL A 1 177 ? -14.765 8.073 3.063 1.00 94.19 177 VAL A N 1
ATOM 1376 C CA . VAL A 1 177 ? -13.503 7.778 3.757 1.00 94.19 177 VAL A CA 1
ATOM 1377 C C . VAL A 1 177 ? -13.805 7.180 5.130 1.00 94.19 177 VAL A C 1
ATOM 1379 O O . VAL A 1 177 ? -14.497 7.797 5.947 1.00 94.19 177 VAL A O 1
ATOM 1382 N N . LEU A 1 178 ? -13.303 5.976 5.396 1.00 94.94 178 LEU A N 1
ATOM 1383 C CA . LEU A 1 178 ? -13.398 5.333 6.700 1.00 94.94 178 LEU A CA 1
ATOM 1384 C C . LEU A 1 178 ? -12.177 5.691 7.547 1.00 94.94 178 LEU A C 1
ATOM 1386 O O . LEU A 1 178 ? -11.081 5.204 7.296 1.00 94.94 178 LEU A O 1
ATOM 1390 N N . HIS A 1 179 ? -12.389 6.519 8.568 1.00 94.81 179 HIS A N 1
ATOM 1391 C CA . HIS A 1 179 ? -11.370 6.850 9.557 1.00 94.81 179 HIS A CA 1
ATOM 1392 C C . HIS A 1 179 ? -11.442 5.875 10.736 1.00 94.81 179 HIS A C 1
ATOM 1394 O O . HIS A 1 179 ? -12.498 5.776 11.371 1.00 94.81 179 HIS A O 1
ATOM 1400 N N . ILE A 1 180 ? -10.330 5.215 11.056 1.00 94.06 180 ILE A N 1
ATOM 1401 C CA . ILE A 1 180 ? -10.132 4.399 12.262 1.00 94.06 180 ILE A CA 1
ATOM 1402 C C . ILE A 1 180 ? -8.965 5.023 13.030 1.00 94.06 180 ILE A C 1
ATOM 1404 O O . ILE A 1 180 ? -7.886 5.160 12.467 1.00 94.06 180 ILE A O 1
ATOM 1408 N N . TYR A 1 181 ? -9.166 5.459 14.274 1.00 91.69 181 TYR A N 1
ATOM 1409 C CA . TYR A 1 181 ? -8.101 6.160 15.000 1.00 91.69 181 TYR A CA 1
ATOM 1410 C C . TYR A 1 181 ? -8.162 6.038 16.521 1.00 91.69 181 TYR A C 1
ATOM 1412 O O . TYR A 1 181 ? -9.229 5.845 17.113 1.00 91.69 181 TYR A O 1
ATOM 1420 N N . GLY A 1 182 ? -6.997 6.191 17.148 1.00 85.56 182 GLY A N 1
ATOM 1421 C CA . GLY A 1 182 ? -6.840 6.272 18.594 1.00 85.56 182 GLY A CA 1
ATOM 1422 C C . GLY A 1 182 ? -7.255 7.629 19.155 1.00 85.56 182 GLY A C 1
ATOM 1423 O O . GLY A 1 182 ? -6.682 8.662 18.811 1.00 85.56 182 GLY A O 1
ATOM 1424 N N . GLU A 1 183 ? -8.224 7.644 20.068 1.00 81.19 183 GLU A N 1
ATOM 1425 C CA . GLU A 1 183 ? -8.504 8.801 20.918 1.00 81.19 183 GLU A CA 1
ATOM 1426 C C . GLU A 1 183 ? -7.678 8.701 22.205 1.00 81.19 183 GLU A C 1
ATOM 1428 O O . GLU A 1 183 ? -8.011 7.949 23.122 1.00 81.19 183 GLU A O 1
ATOM 1433 N N . SER A 1 184 ? -6.581 9.458 22.257 1.00 62.28 184 SER A N 1
ATOM 1434 C CA . SER A 1 184 ? -5.706 9.541 23.427 1.00 62.28 184 SER A CA 1
ATOM 1435 C C . SER A 1 184 ? -6.155 10.644 24.383 1.00 62.28 184 SER A C 1
ATOM 1437 O O . SER A 1 184 ? -6.105 11.827 24.042 1.00 62.28 184 SER A O 1
ATOM 1439 N N . ASP A 1 185 ? -6.498 10.273 25.618 1.00 57.25 185 ASP A N 1
ATOM 1440 C CA . ASP A 1 185 ? -6.633 11.219 26.729 1.00 57.25 185 ASP A CA 1
ATOM 1441 C C . ASP A 1 185 ? -5.325 12.013 26.885 1.00 57.25 185 ASP A C 1
ATOM 1443 O O . ASP A 1 185 ? -4.284 11.457 27.251 1.00 57.25 185 ASP A O 1
ATOM 1447 N N . THR A 1 186 ? -5.364 13.331 26.672 1.00 53.62 186 THR A N 1
ATOM 1448 C CA . THR A 1 186 ? -4.161 14.187 26.691 1.00 53.62 186 THR A CA 1
ATOM 1449 C C . THR A 1 186 ? -3.405 14.102 28.022 1.00 53.62 186 THR A C 1
ATOM 1451 O O . THR A 1 186 ? -2.180 14.178 28.058 1.00 53.62 186 THR A O 1
ATOM 1454 N N . LYS A 1 187 ? -4.134 13.876 29.125 1.00 57.09 187 LYS A N 1
ATOM 1455 C CA . LYS A 1 187 ? -3.567 13.665 30.467 1.00 57.09 187 LYS A CA 1
ATOM 1456 C C . LYS A 1 187 ? -2.820 12.336 30.593 1.00 57.09 187 LYS A C 1
ATOM 1458 O O . LYS A 1 187 ? -1.792 12.298 31.258 1.00 57.09 187 LYS A O 1
ATOM 1463 N N . GLN A 1 188 ? -3.316 11.265 29.967 1.00 55.34 188 GLN A N 1
ATOM 1464 C CA . GLN A 1 188 ? -2.650 9.960 29.981 1.00 55.34 188 GLN A CA 1
ATOM 1465 C C . GLN A 1 188 ? -1.376 10.002 29.130 1.00 55.34 188 GLN A C 1
ATOM 1467 O O . GLN A 1 188 ? -0.325 9.603 29.616 1.00 55.34 188 GLN A O 1
ATOM 1472 N N . SER A 1 189 ? -1.451 10.586 27.927 1.00 53.44 189 SER A N 1
ATOM 1473 C CA . SER A 1 189 ? -0.301 10.748 27.022 1.00 53.44 189 SER A CA 1
ATOM 1474 C C . SER A 1 189 ? 0.846 11.556 27.659 1.00 53.44 189 SER A C 1
ATOM 1476 O O . SER A 1 189 ? 2.012 11.155 27.611 1.00 53.44 189 SER A O 1
ATOM 1478 N N . LEU A 1 190 ? 0.514 12.643 28.369 1.00 54.31 190 LEU A N 1
ATOM 1479 C CA . LEU A 1 190 ? 1.494 13.435 29.117 1.00 54.31 190 LEU A CA 1
ATOM 1480 C C . LEU A 1 190 ? 2.080 12.669 30.319 1.00 54.31 190 LEU A C 1
ATOM 1482 O O . LEU A 1 190 ? 3.273 12.775 30.581 1.00 54.31 190 LEU A O 1
ATOM 1486 N N . LEU A 1 191 ? 1.282 11.861 31.026 1.00 56.78 191 LEU A N 1
ATOM 1487 C CA . LEU A 1 191 ? 1.766 11.024 32.133 1.00 56.78 191 LEU A CA 1
ATOM 1488 C C . LEU A 1 191 ? 2.687 9.884 31.665 1.00 56.78 191 LEU A C 1
ATOM 1490 O O . LEU A 1 191 ? 3.690 9.610 32.326 1.00 56.78 191 LEU A O 1
ATOM 1494 N N . SER A 1 192 ? 2.402 9.254 30.518 1.00 53.41 192 SER A N 1
ATOM 1495 C CA . SER A 1 192 ? 3.296 8.253 29.918 1.00 53.41 192 SER A CA 1
ATOM 1496 C C . SER A 1 192 ? 4.638 8.844 29.484 1.00 53.41 192 SER A C 1
ATOM 1498 O O . SER A 1 192 ? 5.657 8.185 29.660 1.00 53.41 192 SER A O 1
ATOM 1500 N N . LEU A 1 193 ? 4.669 10.097 29.009 1.00 57.53 193 LEU A N 1
ATOM 1501 C CA . LEU A 1 193 ? 5.908 10.770 28.592 1.00 57.53 193 LEU A CA 1
ATOM 1502 C C . LEU A 1 193 ? 6.905 10.975 29.751 1.00 57.53 193 LEU A C 1
ATOM 1504 O O . LEU A 1 193 ? 8.112 10.969 29.530 1.00 57.53 193 LEU A O 1
ATOM 1508 N N . PHE A 1 194 ? 6.418 11.099 30.990 1.00 58.19 194 PHE A N 1
ATOM 1509 C CA . PHE A 1 194 ? 7.259 11.150 32.196 1.00 58.19 194 PHE A CA 1
ATOM 1510 C C . PHE A 1 194 ? 7.536 9.770 32.823 1.00 58.19 194 PHE A C 1
ATOM 1512 O O . PHE A 1 194 ? 8.172 9.696 33.871 1.00 58.19 194 PHE A O 1
ATOM 1519 N N . GLY A 1 195 ? 7.043 8.674 32.232 1.00 52.38 195 GLY A N 1
ATOM 1520 C CA . GLY A 1 195 ? 7.134 7.327 32.811 1.00 52.38 195 GLY A CA 1
ATOM 1521 C C . GLY A 1 195 ? 6.211 7.087 34.017 1.00 52.38 195 GLY A C 1
ATOM 1522 O O . GLY A 1 195 ? 6.345 6.077 34.703 1.00 52.38 195 GLY A O 1
ATOM 1523 N N . ILE A 1 196 ? 5.256 7.988 34.278 1.00 54.25 196 ILE A N 1
ATOM 1524 C CA . ILE A 1 196 ? 4.320 7.945 35.419 1.00 54.25 196 ILE A CA 1
ATOM 1525 C C . ILE A 1 196 ? 2.898 7.637 34.900 1.00 54.25 196 ILE A C 1
ATOM 1527 O O . ILE A 1 196 ? 1.911 8.252 35.301 1.00 54.25 196 ILE A O 1
ATOM 1531 N N . GLY A 1 197 ? 2.790 6.695 33.956 1.00 50.44 197 GLY A N 1
ATOM 1532 C CA . GLY A 1 197 ? 1.556 6.362 33.234 1.00 50.44 197 GLY A CA 1
ATOM 1533 C C . GLY A 1 197 ? 1.366 4.856 33.026 1.00 50.44 197 GLY A C 1
ATOM 1534 O O . GLY A 1 197 ? 2.324 4.111 32.836 1.00 50.44 197 GLY A O 1
ATOM 1535 N N . GLY A 1 198 ? 0.112 4.398 33.073 1.00 52.00 198 GLY A N 1
ATOM 1536 C CA . GLY A 1 198 ? -0.261 2.978 33.058 1.00 52.00 198 GLY A CA 1
ATOM 1537 C C . GLY A 1 198 ? -0.287 2.318 31.675 1.00 52.00 198 GLY A C 1
ATOM 1538 O O . GLY A 1 198 ? -1.329 1.796 31.288 1.00 52.00 198 GLY A O 1
ATOM 1539 N N . GLY A 1 199 ? 0.845 2.299 30.965 1.00 54.12 199 GLY A N 1
ATOM 1540 C CA . GLY A 1 199 ? 0.992 1.644 29.655 1.00 54.12 199 GLY A CA 1
ATOM 1541 C C . GLY A 1 199 ? 0.389 2.419 28.474 1.00 54.12 199 GLY A C 1
ATOM 1542 O O . GLY A 1 199 ? -0.177 3.497 28.642 1.00 54.12 199 GLY A O 1
ATOM 1543 N N . HIS A 1 200 ? 0.527 1.873 27.260 1.00 58.00 200 HIS A N 1
ATOM 1544 C CA . HIS A 1 200 ? -0.044 2.479 26.050 1.00 58.00 200 HIS A CA 1
ATOM 1545 C C . HIS A 1 200 ? -1.577 2.299 26.013 1.00 58.00 200 HIS A C 1
ATOM 1547 O O . HIS A 1 200 ? -2.061 1.190 26.257 1.00 58.00 200 HIS A O 1
ATOM 1553 N N . PRO A 1 201 ? -2.359 3.339 25.656 1.00 58.72 201 PRO A N 1
ATOM 1554 C CA . PRO A 1 201 ? -3.825 3.348 25.787 1.00 58.72 201 PRO A CA 1
ATOM 1555 C C . PRO A 1 201 ? -4.570 2.419 24.811 1.00 58.72 201 PRO A C 1
ATOM 1557 O O . PRO A 1 201 ? -5.790 2.275 24.913 1.00 58.72 201 PRO A O 1
ATOM 1560 N N . LEU A 1 202 ? -3.849 1.806 23.869 1.00 61.16 202 LEU A N 1
ATOM 1561 C CA . LEU A 1 202 ? -4.356 0.869 22.862 1.00 61.16 202 LEU A CA 1
ATOM 1562 C C . LEU A 1 202 ? -3.707 -0.517 22.960 1.00 61.16 202 LEU A C 1
ATOM 1564 O O . LEU A 1 202 ? -4.000 -1.386 22.146 1.00 61.16 202 LEU A O 1
ATOM 1568 N N . LYS A 1 203 ? -2.872 -0.761 23.982 1.00 68.44 203 LYS A N 1
ATOM 1569 C CA . LYS A 1 203 ? -2.191 -2.047 24.137 1.00 68.44 203 LYS A CA 1
ATOM 1570 C C . LYS A 1 203 ? -3.201 -3.202 24.167 1.00 68.44 203 LYS A C 1
ATOM 1572 O O . LYS A 1 203 ? -4.227 -3.118 24.849 1.00 68.44 203 LYS A O 1
ATOM 1577 N N . ASP A 1 204 ? -2.864 -4.281 23.465 1.00 71.88 204 ASP A N 1
ATOM 1578 C CA . ASP A 1 204 ? -3.641 -5.516 23.369 1.00 71.88 204 ASP A CA 1
ATOM 1579 C C . ASP A 1 204 ? -5.037 -5.319 22.700 1.00 71.88 204 ASP A C 1
ATOM 1581 O O . ASP A 1 204 ? -5.952 -6.111 22.934 1.00 71.88 204 ASP A O 1
ATOM 1585 N N . VAL A 1 205 ? -5.224 -4.273 21.871 1.00 81.31 205 VAL A N 1
ATOM 1586 C CA . VAL A 1 205 ? -6.439 -4.035 21.058 1.00 81.31 205 VAL A CA 1
ATOM 1587 C C . VAL A 1 205 ? -6.168 -4.317 19.580 1.00 81.31 205 VAL A C 1
ATOM 1589 O O . VAL A 1 205 ? -5.515 -3.518 18.923 1.00 81.31 205 VAL A O 1
ATOM 1592 N N . LYS A 1 206 ? -6.753 -5.387 19.025 1.00 85.69 206 LYS A N 1
ATOM 1593 C CA . LYS A 1 206 ? -6.724 -5.651 17.576 1.00 85.69 206 LYS A CA 1
ATOM 1594 C C . LYS A 1 206 ? -8.028 -5.195 16.923 1.00 85.69 206 LYS A C 1
ATOM 1596 O O . LYS A 1 206 ? -9.123 -5.484 17.423 1.00 85.69 206 LYS A O 1
ATOM 1601 N N . VAL A 1 207 ? -7.915 -4.491 15.798 1.00 92.69 207 VAL A N 1
ATOM 1602 C CA . VAL A 1 207 ? -9.046 -4.121 14.943 1.00 92.69 207 VAL A CA 1
ATOM 1603 C C . VAL A 1 207 ? -9.040 -4.999 13.694 1.00 92.69 207 VAL A C 1
ATOM 1605 O O . VAL A 1 207 ? -8.009 -5.183 13.056 1.00 92.69 207 VAL A O 1
ATOM 1608 N N . THR A 1 208 ? -10.202 -5.521 13.312 1.00 94.25 208 THR A N 1
ATOM 1609 C CA . THR A 1 208 ? -10.399 -6.220 12.037 1.00 94.25 208 THR A CA 1
ATOM 1610 C C . THR A 1 208 ? -11.501 -5.527 11.246 1.00 94.25 208 THR A C 1
ATOM 1612 O O . THR A 1 208 ? -12.637 -5.393 11.708 1.00 94.25 208 THR A O 1
ATOM 1615 N N . LEU A 1 209 ? -11.164 -5.063 10.049 1.00 94.38 209 LEU A N 1
ATOM 1616 C CA . LEU A 1 209 ? -12.069 -4.423 9.108 1.00 94.38 209 LEU A CA 1
ATOM 1617 C C . LEU A 1 209 ? -12.461 -5.424 8.020 1.00 94.38 209 LEU A C 1
ATOM 1619 O O . LEU A 1 209 ? -11.604 -5.906 7.293 1.00 94.38 209 LEU A O 1
ATOM 1623 N N . TYR A 1 210 ? -13.759 -5.649 7.852 1.00 93.38 210 TYR A N 1
ATOM 1624 C CA . TYR A 1 210 ? -14.331 -6.290 6.670 1.00 93.38 210 TYR A CA 1
ATOM 1625 C C . TYR A 1 210 ? -14.971 -5.200 5.813 1.00 93.38 210 TYR A C 1
ATOM 1627 O O . TYR A 1 210 ? -15.797 -4.444 6.332 1.00 93.38 210 TYR A O 1
ATOM 1635 N N . ALA A 1 211 ? -14.601 -5.072 4.539 1.00 92.38 211 ALA A N 1
ATOM 1636 C CA . ALA A 1 211 ? -15.189 -4.092 3.617 1.00 92.38 211 ALA A CA 1
ATOM 1637 C C . ALA A 1 211 ? -14.939 -4.467 2.142 1.00 92.38 211 ALA A C 1
ATOM 1639 O O . ALA A 1 211 ? -13.963 -5.167 1.876 1.00 92.38 211 ALA A O 1
ATOM 1640 N N . PRO A 1 212 ? -15.734 -3.952 1.180 1.00 92.31 212 PRO A N 1
ATOM 1641 C CA . PRO A 1 212 ? -15.469 -4.112 -0.255 1.00 92.31 212 PRO A CA 1
ATOM 1642 C C . PRO A 1 212 ? -14.044 -3.705 -0.641 1.00 92.31 212 PRO A C 1
ATOM 1644 O O . PRO A 1 212 ? -13.435 -2.903 0.066 1.00 92.31 212 PRO A O 1
ATOM 1647 N N . HIS A 1 213 ? -13.520 -4.232 -1.755 1.00 94.56 213 HIS A N 1
ATOM 1648 C CA . HIS A 1 213 ? -12.162 -3.928 -2.223 1.00 94.56 213 HIS A CA 1
ATOM 1649 C C . HIS A 1 213 ? -11.943 -2.410 -2.366 1.00 94.56 213 HIS A C 1
ATOM 1651 O O . HIS A 1 213 ? -12.591 -1.747 -3.178 1.00 94.56 213 HIS A O 1
ATOM 1657 N N . VAL A 1 214 ? -11.020 -1.867 -1.571 1.00 94.00 214 VAL A N 1
ATOM 1658 C CA . VAL A 1 214 ? -10.637 -0.453 -1.546 1.00 94.00 214 VAL A CA 1
ATOM 1659 C C . VAL A 1 214 ? -9.122 -0.371 -1.675 1.00 94.00 214 VAL A C 1
ATOM 1661 O O . VAL A 1 214 ? -8.403 -0.859 -0.814 1.00 94.00 214 VAL A O 1
ATOM 1664 N N . ALA A 1 215 ? -8.645 0.283 -2.735 1.00 94.25 215 ALA A N 1
ATOM 1665 C CA . ALA A 1 215 ? -7.216 0.483 -2.999 1.00 94.25 215 ALA A CA 1
ATOM 1666 C C . ALA A 1 215 ? -6.742 1.927 -2.757 1.00 94.25 215 ALA A C 1
ATOM 1668 O O . ALA A 1 215 ? -5.692 2.325 -3.247 1.00 94.25 215 ALA A O 1
ATOM 1669 N N . ARG A 1 216 ? -7.518 2.724 -2.010 1.00 97.81 216 ARG A N 1
ATOM 1670 C CA . ARG A 1 216 ? -7.049 3.993 -1.437 1.00 97.81 216 ARG A CA 1
ATOM 1671 C C . ARG A 1 216 ? -6.890 3.814 0.062 1.00 97.81 216 ARG A C 1
ATOM 1673 O O . ARG A 1 216 ? -7.895 3.713 0.767 1.00 97.81 216 ARG A O 1
ATOM 1680 N N . MET A 1 217 ? -5.655 3.705 0.531 1.00 98.25 217 MET A N 1
ATOM 1681 C CA . MET A 1 217 ? -5.321 3.311 1.897 1.00 98.25 217 MET A CA 1
ATOM 1682 C C . MET A 1 217 ? -4.218 4.214 2.442 1.00 98.25 217 MET A C 1
ATOM 1684 O O . MET A 1 217 ? -3.204 4.426 1.786 1.00 98.25 217 MET A O 1
ATOM 1688 N N . SER A 1 218 ? -4.411 4.766 3.640 1.00 98.25 218 SER A N 1
ATOM 1689 C CA . SER A 1 218 ? -3.405 5.621 4.269 1.00 98.25 218 SER A CA 1
ATOM 1690 C C . SER A 1 218 ? -3.283 5.377 5.768 1.00 98.25 218 SER A C 1
ATOM 1692 O O . SER A 1 218 ? -4.291 5.309 6.476 1.00 98.25 218 SER A O 1
ATOM 1694 N N . THR A 1 219 ? -2.045 5.293 6.246 1.00 98.12 219 THR A N 1
ATOM 1695 C CA . THR A 1 219 ? -1.686 5.223 7.665 1.00 98.12 219 THR A CA 1
ATOM 1696 C C . THR A 1 219 ? -1.001 6.517 8.101 1.00 98.12 219 THR A C 1
ATOM 1698 O O . THR A 1 219 ? -0.382 7.227 7.297 1.00 98.12 219 THR A O 1
ATOM 1701 N N . SER A 1 220 ? -1.146 6.878 9.379 1.00 97.06 220 SER A N 1
ATOM 1702 C CA . SER A 1 220 ? -0.265 7.879 9.981 1.00 97.06 220 SER A CA 1
ATOM 1703 C C . SER A 1 220 ? -0.078 7.723 11.487 1.00 97.06 220 SER A C 1
ATOM 1705 O O . SER A 1 220 ? -1.015 7.380 12.211 1.00 97.06 220 SER A O 1
ATOM 1707 N N . SER A 1 221 ? 1.082 8.140 11.993 1.00 94.00 221 SER A N 1
ATOM 1708 C CA . SER A 1 221 ? 1.304 8.377 13.430 1.00 94.00 221 SER A CA 1
ATOM 1709 C C . SER A 1 221 ? 1.196 7.111 14.299 1.00 94.00 221 SER A C 1
ATOM 1711 O O . SER A 1 221 ? 0.277 6.984 15.111 1.00 94.00 221 SER A O 1
ATOM 1713 N N . GLY A 1 222 ? 2.127 6.169 14.156 1.00 91.69 222 GLY A N 1
ATOM 1714 C CA . GLY A 1 222 ? 2.193 4.963 14.996 1.00 91.69 222 GLY A CA 1
ATOM 1715 C C . GLY A 1 222 ? 1.208 3.851 14.633 1.00 91.69 222 GLY A C 1
ATOM 1716 O O . GLY A 1 222 ? 0.972 2.999 15.477 1.00 91.69 222 GLY A O 1
ATOM 1717 N N . ALA A 1 223 ? 0.537 3.909 13.480 1.00 94.75 223 ALA A N 1
ATOM 1718 C CA . ALA A 1 223 ? -0.562 3.002 13.130 1.00 94.75 223 ALA A CA 1
ATOM 1719 C C . ALA A 1 223 ? -0.176 2.001 12.033 1.00 94.75 223 ALA A C 1
ATOM 1721 O O . ALA A 1 223 ? 0.496 2.383 11.081 1.00 94.75 223 ALA A O 1
ATOM 1722 N N . GLU A 1 224 ? -0.678 0.773 12.133 1.00 96.12 224 GLU A N 1
ATOM 1723 C CA . GLU A 1 224 ? -0.344 -0.348 11.245 1.00 96.12 224 GLU A CA 1
ATOM 1724 C C . GLU A 1 224 ? -1.581 -0.801 10.446 1.00 96.12 224 GLU A C 1
ATOM 1726 O O . GLU A 1 224 ? -2.697 -0.857 10.981 1.00 96.12 224 GLU A O 1
ATOM 1731 N N . LEU A 1 225 ? -1.396 -1.123 9.162 1.00 97.94 225 LEU A N 1
ATOM 1732 C CA . LEU A 1 225 ? -2.434 -1.666 8.281 1.00 97.94 225 LEU A CA 1
ATOM 1733 C C . LEU A 1 225 ? -1.954 -2.947 7.579 1.00 97.94 225 LEU A C 1
ATOM 1735 O O 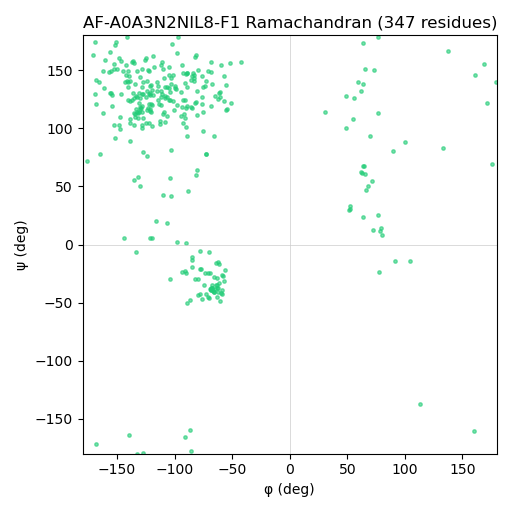. LEU A 1 225 ? -1.232 -2.897 6.588 1.00 97.94 225 LEU A O 1
ATOM 1739 N N . GLU A 1 226 ? -2.427 -4.083 8.081 1.00 98.31 226 GLU A N 1
ATOM 1740 C CA . GLU A 1 226 ? -2.178 -5.441 7.582 1.00 98.31 226 GLU A CA 1
ATOM 1741 C C . GLU A 1 226 ? -3.296 -5.827 6.592 1.00 98.31 226 GLU A C 1
ATOM 1743 O O . GLU A 1 226 ? -4.476 -5.781 6.952 1.00 98.31 226 GLU A O 1
ATOM 1748 N N . VAL A 1 227 ? -2.973 -6.223 5.355 1.00 98.19 227 VAL A N 1
ATOM 1749 C CA . VAL A 1 227 ? -3.960 -6.630 4.329 1.00 98.19 227 VAL A CA 1
ATOM 1750 C C . VAL A 1 227 ? -3.662 -8.053 3.814 1.00 98.19 227 VAL A C 1
ATOM 1752 O O . VAL A 1 227 ? -3.152 -8.219 2.702 1.00 98.19 227 VAL A O 1
ATOM 1755 N N . PRO A 1 228 ? -3.990 -9.103 4.599 1.00 97.25 228 PRO A N 1
ATOM 1756 C CA . PRO A 1 228 ? -3.605 -10.492 4.336 1.00 97.25 228 PRO A CA 1
ATOM 1757 C C . PRO A 1 228 ? -4.640 -11.210 3.448 1.00 97.25 228 PRO A C 1
ATOM 1759 O O . PRO A 1 228 ? -5.184 -12.262 3.796 1.00 97.25 228 PRO A O 1
ATOM 1762 N N . ALA A 1 229 ? -5.066 -10.532 2.377 1.00 95.31 229 ALA A N 1
ATOM 1763 C CA . ALA A 1 229 ? -6.052 -11.026 1.420 1.00 95.31 229 ALA A CA 1
ATOM 1764 C C . ALA A 1 229 ? -6.110 -10.130 0.159 1.00 95.31 229 ALA A C 1
ATOM 1766 O O . ALA A 1 229 ? -6.090 -8.903 0.289 1.00 95.31 229 ALA A O 1
ATOM 1767 N N . PRO A 1 230 ? -6.271 -10.689 -1.061 1.00 96.69 230 PRO A N 1
ATOM 1768 C CA . PRO A 1 230 ? -6.152 -9.913 -2.297 1.00 96.69 230 PRO A CA 1
ATOM 1769 C C . PRO A 1 230 ? -7.137 -8.744 -2.477 1.00 96.69 230 PRO A C 1
ATOM 1771 O O . PRO A 1 230 ? -8.364 -8.902 -2.488 1.00 96.69 230 PRO A O 1
ATOM 1774 N N . VAL A 1 231 ? -6.586 -7.559 -2.752 1.00 97.25 231 VAL A N 1
ATOM 1775 C CA . VAL A 1 231 ? -7.326 -6.363 -3.177 1.00 97.25 231 VAL A CA 1
ATOM 1776 C C . VAL A 1 231 ? -7.361 -6.316 -4.705 1.00 97.25 231 VAL A C 1
ATOM 1778 O O . VAL A 1 231 ? -6.371 -5.971 -5.347 1.00 97.25 231 VAL A O 1
ATOM 1781 N N . ASN A 1 232 ? -8.510 -6.647 -5.302 1.00 95.88 232 ASN A N 1
ATOM 1782 C CA . ASN A 1 232 ? -8.669 -6.720 -6.756 1.00 95.88 232 ASN A CA 1
ATOM 1783 C C . ASN A 1 232 ? -9.607 -5.615 -7.278 1.00 95.88 232 ASN A C 1
ATOM 1785 O O . ASN A 1 232 ? -10.827 -5.694 -7.133 1.00 95.88 232 ASN A O 1
ATOM 1789 N N . VAL A 1 233 ? -9.030 -4.575 -7.884 1.00 95.31 233 VAL A N 1
ATOM 1790 C CA . VAL A 1 233 ? -9.721 -3.409 -8.467 1.00 95.31 233 VAL A CA 1
ATOM 1791 C C . VAL A 1 233 ? -9.201 -3.101 -9.888 1.00 95.31 233 VAL A C 1
ATOM 1793 O O . VAL A 1 233 ? -8.697 -2.009 -10.164 1.00 95.31 233 VAL A O 1
ATOM 1796 N N . PRO A 1 234 ? -9.291 -4.057 -10.829 1.00 92.94 234 PRO A N 1
ATOM 1797 C CA . PRO A 1 234 ? -8.606 -3.967 -12.113 1.00 92.94 234 PRO A CA 1
ATOM 1798 C C . PRO A 1 234 ? -9.156 -2.795 -12.935 1.00 92.94 234 PRO A C 1
ATOM 1800 O O . PRO A 1 234 ? -10.365 -2.666 -13.132 1.00 92.94 234 PRO A O 1
ATOM 1803 N N . GLY A 1 235 ? -8.262 -1.924 -13.409 1.00 90.06 235 GLY A N 1
ATOM 1804 C CA . GLY A 1 235 ? -8.640 -0.712 -14.145 1.00 90.06 235 GLY A CA 1
ATOM 1805 C C . GLY A 1 235 ? -9.089 0.477 -13.283 1.00 90.06 235 GLY A C 1
ATOM 1806 O O . GLY A 1 235 ? -9.553 1.460 -13.851 1.00 90.06 235 GLY A O 1
ATOM 1807 N N . GLN A 1 236 ? -8.952 0.418 -11.953 1.00 95.38 236 GLN A N 1
ATOM 1808 C CA . GLN A 1 236 ? -9.100 1.576 -11.058 1.00 95.38 236 GLN A CA 1
ATOM 1809 C C . GLN A 1 236 ? -7.737 2.072 -10.562 1.00 95.38 236 GLN A C 1
ATOM 1811 O O . GLN A 1 236 ? -6.799 1.284 -10.433 1.00 95.38 236 GLN A O 1
ATOM 1816 N N . ASP A 1 237 ? -7.648 3.357 -10.233 1.00 96.81 237 ASP A N 1
ATOM 1817 C CA . ASP A 1 237 ? -6.443 3.961 -9.661 1.00 96.81 237 ASP A CA 1
ATOM 1818 C C . ASP A 1 237 ? -6.343 3.685 -8.151 1.00 96.81 237 ASP A C 1
ATOM 1820 O O . ASP A 1 237 ? -7.313 3.872 -7.402 1.00 96.81 237 ASP A O 1
ATOM 1824 N N . ALA A 1 238 ? -5.165 3.241 -7.714 1.00 98.19 238 ALA A N 1
ATOM 1825 C CA . ALA A 1 238 ? -4.809 2.970 -6.326 1.00 98.19 238 ALA A CA 1
ATOM 1826 C C . ALA A 1 238 ? -3.903 4.073 -5.749 1.00 98.19 238 ALA A C 1
ATOM 1828 O O . ALA A 1 238 ? -3.062 4.637 -6.447 1.00 98.19 238 ALA A O 1
ATOM 1829 N N . GLU A 1 239 ? -4.066 4.354 -4.458 1.00 98.62 239 GLU A N 1
ATOM 1830 C CA . GLU A 1 239 ? -3.320 5.368 -3.703 1.00 98.62 239 GLU A CA 1
ATOM 1831 C C . GLU A 1 239 ? -2.970 4.782 -2.331 1.00 98.62 239 GLU A C 1
ATOM 1833 O O . GLU A 1 239 ? -3.839 4.645 -1.467 1.00 98.62 239 GLU A O 1
ATOM 1838 N N . ILE A 1 240 ? -1.711 4.400 -2.134 1.00 98.62 240 ILE A N 1
ATOM 1839 C CA . ILE A 1 240 ? -1.209 3.870 -0.861 1.00 98.62 240 ILE A CA 1
ATOM 1840 C C . ILE A 1 240 ? -0.309 4.940 -0.236 1.00 98.62 240 ILE A C 1
ATOM 1842 O O . ILE A 1 240 ? 0.539 5.507 -0.926 1.00 98.62 240 ILE A O 1
ATOM 1846 N N . THR A 1 241 ? -0.533 5.324 1.026 1.00 98.69 241 THR A N 1
ATOM 1847 C CA . THR A 1 241 ? 0.238 6.419 1.652 1.00 98.69 241 THR A CA 1
ATOM 1848 C C . THR A 1 241 ? 0.466 6.263 3.155 1.00 98.69 241 THR A C 1
ATOM 1850 O O . THR A 1 241 ? -0.452 6.467 3.956 1.00 98.69 241 THR A O 1
ATOM 1853 N N . ALA A 1 242 ? 1.716 5.991 3.522 1.00 98.44 242 ALA A N 1
ATOM 1854 C CA . ALA A 1 242 ? 2.207 5.839 4.891 1.00 98.44 242 ALA A CA 1
ATOM 1855 C C . ALA A 1 242 ? 2.935 7.110 5.376 1.00 98.44 242 ALA A C 1
ATOM 1857 O O . ALA A 1 242 ? 3.542 7.829 4.574 1.00 98.44 242 ALA A O 1
ATOM 1858 N N . SER A 1 243 ? 2.846 7.451 6.672 1.00 98.00 243 SER A N 1
ATOM 1859 C CA . SER A 1 243 ? 3.516 8.658 7.193 1.00 98.00 243 SER A CA 1
ATOM 1860 C C . SER A 1 243 ? 3.730 8.728 8.715 1.00 98.00 243 SER A C 1
ATOM 1862 O O . SER A 1 243 ? 2.794 8.618 9.505 1.00 98.00 243 SER A O 1
ATOM 1864 N N . SER A 1 244 ? 4.935 9.124 9.142 1.00 96.00 244 SER A N 1
ATOM 1865 C CA . SER A 1 244 ? 5.271 9.364 10.563 1.00 96.00 244 SER A CA 1
ATOM 1866 C C . SER A 1 244 ? 5.185 8.105 11.447 1.00 96.00 244 SER A C 1
ATOM 1868 O O . SER A 1 244 ? 4.324 8.042 12.332 1.00 96.00 244 SER A O 1
ATOM 1870 N N . GLY A 1 245 ? 6.066 7.118 11.245 1.00 94.69 245 GLY A N 1
ATOM 1871 C CA . GLY A 1 245 ? 6.098 5.907 12.081 1.00 94.69 245 GLY A CA 1
ATOM 1872 C C . GLY A 1 245 ? 4.871 5.030 11.898 1.00 94.69 245 GLY A C 1
ATOM 1873 O O . GLY A 1 245 ? 4.190 4.799 12.887 1.00 94.69 245 GLY A O 1
ATOM 1874 N N . SER A 1 246 ? 4.470 4.683 10.676 1.00 96.88 246 SER A N 1
ATOM 1875 C CA . SER A 1 246 ? 3.182 4.015 10.445 1.00 96.88 246 SER A CA 1
ATOM 1876 C C . SER A 1 246 ? 3.198 3.184 9.174 1.00 96.88 246 SER A C 1
ATOM 1878 O O . SER A 1 246 ? 3.464 3.743 8.113 1.00 96.88 246 SER A O 1
ATOM 1880 N N . ASP A 1 247 ? 2.798 1.925 9.242 1.00 97.56 247 ASP A N 1
ATOM 1881 C CA . ASP A 1 247 ? 3.258 0.945 8.258 1.00 97.56 247 ASP A CA 1
ATOM 1882 C C . ASP A 1 247 ? 2.081 0.276 7.534 1.00 97.56 247 ASP A C 1
ATOM 1884 O O . ASP A 1 247 ? 0.968 0.192 8.068 1.00 97.56 247 ASP A O 1
ATOM 1888 N N . ILE A 1 248 ? 2.289 -0.132 6.280 1.00 98.62 248 ILE A N 1
ATOM 1889 C CA . ILE A 1 248 ? 1.268 -0.772 5.435 1.00 98.62 248 ILE A CA 1
ATOM 1890 C C . ILE A 1 248 ? 1.857 -2.031 4.803 1.00 98.62 248 ILE A C 1
ATOM 1892 O O . ILE A 1 248 ? 2.805 -1.925 4.037 1.00 98.62 248 ILE A O 1
ATOM 1896 N N . SER A 1 249 ? 1.246 -3.192 5.040 1.00 98.69 249 SER A N 1
ATOM 1897 C CA . SER A 1 249 ? 1.635 -4.465 4.417 1.00 98.69 249 SER A CA 1
ATOM 1898 C C . SER A 1 249 ? 0.466 -5.062 3.628 1.00 98.69 249 SER A C 1
ATOM 1900 O O . SER A 1 249 ? -0.653 -5.159 4.144 1.00 98.69 249 SER A O 1
ATOM 1902 N N . ILE A 1 250 ? 0.692 -5.421 2.357 1.00 98.69 250 ILE A N 1
ATOM 1903 C CA . ILE A 1 250 ? -0.342 -5.916 1.433 1.00 98.69 250 ILE A CA 1
ATOM 1904 C C . ILE A 1 250 ? 0.152 -7.158 0.673 1.00 98.69 250 ILE A C 1
ATOM 1906 O O . ILE A 1 250 ? 0.933 -7.038 -0.266 1.00 98.69 250 ILE A O 1
ATOM 1910 N N . GLU A 1 251 ? -0.404 -8.337 0.980 1.00 98.38 251 GLU A N 1
ATOM 1911 C CA . GLU A 1 251 ? -0.038 -9.599 0.300 1.00 98.38 251 GLU A CA 1
ATOM 1912 C C . GLU A 1 251 ? -0.278 -9.558 -1.222 1.00 98.38 251 GLU A C 1
ATOM 1914 O O . GLU A 1 251 ? 0.480 -10.126 -2.006 1.00 98.38 251 GLU A O 1
ATOM 1919 N N . TRP A 1 252 ? -1.370 -8.931 -1.675 1.00 98.38 252 TRP A N 1
ATOM 1920 C CA . TRP A 1 252 ? -1.697 -8.876 -3.103 1.00 98.38 252 TRP A CA 1
ATOM 1921 C C . TRP A 1 252 ? -2.552 -7.656 -3.455 1.00 98.38 252 TRP A C 1
ATOM 1923 O O . TRP A 1 252 ? -3.710 -7.543 -3.042 1.00 98.38 252 TRP A O 1
ATOM 1933 N N . LEU A 1 253 ? -2.024 -6.790 -4.323 1.00 98.56 253 LEU A N 1
ATOM 1934 C CA . LEU A 1 253 ? -2.747 -5.679 -4.944 1.00 98.56 253 LEU A CA 1
ATOM 1935 C C . LEU A 1 253 ? -2.864 -5.873 -6.464 1.00 98.56 253 LEU A C 1
ATOM 1937 O O . LEU A 1 253 ? -1.897 -6.162 -7.166 1.00 98.56 253 LEU A O 1
ATOM 1941 N N . THR A 1 254 ? -4.068 -5.694 -7.007 1.00 98.56 254 THR A N 1
ATOM 1942 C CA . THR A 1 254 ? -4.318 -5.648 -8.454 1.00 98.56 254 THR A CA 1
ATOM 1943 C C . THR A 1 254 ? -5.143 -4.419 -8.810 1.00 98.56 254 THR A C 1
ATOM 1945 O O . THR A 1 254 ? -6.271 -4.268 -8.344 1.00 98.56 254 THR A O 1
ATOM 1948 N N . CYS A 1 255 ? -4.584 -3.533 -9.633 1.00 98.25 255 CYS A N 1
ATOM 1949 C CA . CYS A 1 255 ? -5.158 -2.226 -9.964 1.00 98.25 255 CYS A CA 1
ATOM 1950 C C . CYS A 1 255 ? -4.941 -1.854 -11.445 1.00 98.25 255 CYS A C 1
ATOM 1952 O O . CYS A 1 255 ? -4.409 -2.635 -12.233 1.00 98.25 255 CYS A O 1
ATOM 1954 N N . GLY A 1 256 ? -5.445 -0.692 -11.865 1.00 98.12 256 GLY A N 1
ATOM 1955 C CA . GLY A 1 256 ? -5.164 -0.100 -13.178 1.00 98.12 256 GLY A CA 1
ATOM 1956 C C . GLY A 1 256 ? -3.895 0.752 -13.166 1.00 98.12 256 GLY A C 1
ATOM 1957 O O . GLY A 1 256 ? -3.037 0.583 -14.034 1.00 98.12 256 GLY A O 1
ATOM 1958 N N . SER A 1 257 ? -3.783 1.625 -12.166 1.00 98.25 257 SER A N 1
ATOM 1959 C CA . SER A 1 257 ? -2.583 2.396 -11.837 1.00 98.25 257 SER A CA 1
ATOM 1960 C C . SER A 1 257 ? -2.356 2.391 -10.321 1.00 98.25 257 SER A C 1
ATOM 1962 O O . SER A 1 257 ? -3.301 2.171 -9.559 1.00 98.25 257 SER A O 1
ATOM 1964 N N . LEU A 1 258 ? -1.122 2.645 -9.882 1.00 98.69 258 LEU A N 1
ATOM 1965 C CA . LEU A 1 258 ? -0.753 2.825 -8.477 1.00 98.69 258 LEU A CA 1
ATOM 1966 C C . LEU A 1 258 ? 0.089 4.093 -8.295 1.00 98.69 258 LEU A C 1
ATOM 1968 O O . LEU A 1 258 ? 1.114 4.243 -8.957 1.00 98.69 258 LEU A O 1
ATOM 1972 N N . GLN A 1 259 ? -0.293 4.931 -7.331 1.00 98.69 259 GLN A N 1
ATOM 1973 C CA . GLN A 1 259 ? 0.600 5.873 -6.653 1.00 98.69 259 GLN A CA 1
ATOM 1974 C C . GLN A 1 259 ? 0.863 5.353 -5.231 1.00 98.69 259 GLN A C 1
ATOM 1976 O O . GLN A 1 259 ? -0.076 5.070 -4.484 1.00 98.69 259 GLN A O 1
ATOM 1981 N N . CYS A 1 260 ? 2.130 5.228 -4.854 1.00 98.44 260 CYS A N 1
ATOM 1982 C CA . CYS A 1 260 ? 2.566 4.720 -3.559 1.00 98.44 260 CYS A CA 1
ATOM 1983 C C . CYS A 1 260 ? 3.555 5.712 -2.943 1.00 98.44 260 CYS A C 1
ATOM 1985 O O . CYS A 1 260 ? 4.637 5.915 -3.484 1.00 98.44 260 CYS A O 1
ATOM 1987 N N . ASN A 1 261 ? 3.177 6.347 -1.834 1.00 98.56 261 ASN A N 1
ATOM 1988 C CA . ASN A 1 261 ? 3.962 7.408 -1.201 1.00 98.56 261 ASN A CA 1
ATOM 1989 C C . ASN A 1 261 ? 4.315 7.016 0.232 1.00 98.56 261 ASN A C 1
ATOM 1991 O O . ASN A 1 261 ? 3.412 6.717 1.011 1.00 98.56 261 ASN A O 1
ATOM 1995 N N . THR A 1 262 ? 5.578 7.120 0.629 1.00 98.31 262 THR A N 1
ATOM 1996 C CA . THR A 1 262 ? 5.948 7.024 2.043 1.00 98.31 262 THR A CA 1
ATOM 1997 C C . THR A 1 262 ? 6.816 8.188 2.508 1.00 98.31 262 THR A C 1
ATOM 1999 O O . THR A 1 262 ? 7.532 8.826 1.725 1.00 98.31 262 THR A O 1
ATOM 2002 N N . SER A 1 263 ? 6.707 8.518 3.798 1.00 97.94 263 SER A N 1
ATOM 2003 C CA . SER A 1 263 ? 7.503 9.590 4.387 1.00 97.94 263 SER A CA 1
ATOM 2004 C C . SER A 1 263 ? 7.697 9.513 5.901 1.00 97.94 263 SER A C 1
ATOM 2006 O O . SER A 1 263 ? 6.789 9.173 6.661 1.00 97.94 263 SER A O 1
ATOM 2008 N N . SER A 1 264 ? 8.849 10.012 6.354 1.00 96.44 264 SER A N 1
ATOM 2009 C CA . SER A 1 264 ? 9.150 10.271 7.772 1.00 96.44 264 SER A CA 1
ATOM 2010 C C . SER A 1 264 ? 9.135 9.013 8.660 1.00 96.44 264 SER A C 1
ATOM 2012 O O . SER A 1 264 ? 8.324 8.932 9.586 1.00 96.44 264 SER A O 1
ATOM 2014 N N . GLY A 1 265 ? 10.023 8.045 8.408 1.00 95.44 265 GLY A N 1
ATOM 2015 C CA . GLY A 1 265 ? 10.130 6.835 9.238 1.00 95.44 265 GLY A CA 1
ATOM 2016 C C . GLY A 1 265 ? 8.910 5.934 9.159 1.00 95.44 265 GLY A C 1
ATOM 2017 O O . GLY A 1 265 ? 8.374 5.616 10.206 1.00 95.44 265 GLY A O 1
ATOM 2018 N N . ALA A 1 266 ? 8.401 5.638 7.969 1.00 97.88 266 ALA A N 1
ATOM 2019 C CA . ALA A 1 266 ? 7.174 4.876 7.756 1.00 97.88 266 ALA A CA 1
ATOM 2020 C C . ALA A 1 266 ? 7.368 3.953 6.553 1.00 97.88 266 ALA A C 1
ATOM 2022 O O . ALA A 1 266 ? 7.950 4.403 5.564 1.00 97.88 266 ALA A O 1
ATOM 2023 N N . ASP A 1 267 ? 6.862 2.724 6.610 1.00 98.31 267 ASP A N 1
ATOM 2024 C CA . ASP A 1 267 ? 7.240 1.699 5.630 1.00 98.31 267 ASP A CA 1
ATOM 2025 C C . ASP A 1 267 ? 6.022 1.122 4.873 1.00 98.31 267 ASP A C 1
ATOM 2027 O O . ASP A 1 267 ? 4.890 1.110 5.377 1.00 98.31 267 ASP A O 1
ATOM 2031 N N . ILE A 1 268 ? 6.222 0.714 3.612 1.00 98.81 268 ILE A N 1
ATOM 2032 C CA . ILE A 1 268 ? 5.179 0.103 2.766 1.00 98.81 268 ILE A CA 1
ATOM 2033 C C . ILE A 1 268 ? 5.702 -1.162 2.079 1.00 98.81 268 ILE A C 1
ATOM 2035 O O . ILE A 1 268 ? 6.505 -1.077 1.149 1.00 98.81 268 ILE A O 1
ATOM 2039 N N . ASP A 1 269 ? 5.132 -2.305 2.453 1.00 98.81 269 ASP A N 1
ATOM 2040 C CA . ASP A 1 269 ? 5.398 -3.616 1.865 1.00 98.81 269 ASP A CA 1
ATOM 2041 C C . ASP A 1 269 ? 4.249 -4.042 0.934 1.00 98.81 269 ASP A C 1
ATOM 2043 O O . ASP A 1 269 ? 3.070 -4.007 1.314 1.00 98.81 269 ASP A O 1
ATOM 2047 N N . ILE A 1 270 ? 4.570 -4.485 -0.286 1.00 98.75 270 ILE A N 1
ATOM 2048 C CA . ILE A 1 270 ? 3.604 -5.141 -1.185 1.00 98.75 270 ILE A CA 1
ATOM 2049 C C . ILE A 1 270 ? 4.236 -6.386 -1.821 1.00 98.75 270 ILE A C 1
ATOM 2051 O O . ILE A 1 270 ? 5.000 -6.280 -2.786 1.00 98.75 270 ILE A O 1
ATOM 2055 N N . ASP A 1 271 ? 3.874 -7.573 -1.325 1.00 98.75 271 ASP A N 1
ATOM 2056 C CA . ASP A 1 271 ? 4.431 -8.852 -1.784 1.00 98.75 271 ASP A CA 1
ATOM 2057 C C . ASP A 1 271 ? 4.152 -9.076 -3.279 1.00 98.75 271 ASP A C 1
ATOM 2059 O O . ASP A 1 271 ? 5.059 -9.404 -4.042 1.00 98.75 271 ASP A O 1
ATOM 2063 N N . ILE A 1 272 ? 2.898 -8.885 -3.718 1.00 98.69 272 ILE A N 1
ATOM 2064 C CA . ILE A 1 272 ? 2.466 -9.089 -5.109 1.00 98.69 272 ILE A CA 1
ATOM 2065 C C . ILE A 1 272 ? 1.708 -7.861 -5.622 1.00 98.69 272 ILE A C 1
ATOM 2067 O O . ILE A 1 272 ? 0.608 -7.543 -5.166 1.00 98.69 272 ILE A O 1
ATOM 2071 N N . LEU A 1 273 ? 2.251 -7.207 -6.652 1.00 98.69 273 LEU A N 1
ATOM 2072 C CA . LEU A 1 273 ? 1.639 -6.051 -7.308 1.00 98.69 273 LEU A CA 1
ATOM 2073 C C . LEU A 1 273 ? 1.411 -6.310 -8.801 1.00 98.69 273 LEU A C 1
ATOM 2075 O O . LEU A 1 273 ? 2.356 -6.411 -9.578 1.00 98.69 273 LEU A O 1
ATOM 2079 N N . THR A 1 274 ? 0.149 -6.320 -9.230 1.00 98.56 274 THR A N 1
ATOM 2080 C CA . THR A 1 274 ? -0.231 -6.320 -10.654 1.00 98.56 274 THR A CA 1
ATOM 2081 C C . THR A 1 274 ? -0.890 -4.992 -11.027 1.00 98.56 274 THR A C 1
ATOM 2083 O O . THR A 1 274 ? -1.926 -4.621 -10.475 1.00 98.56 274 THR A O 1
ATOM 2086 N N . THR A 1 275 ? -0.308 -4.262 -11.975 1.00 98.50 275 THR A N 1
ATOM 2087 C CA . THR A 1 275 ? -0.809 -2.957 -12.442 1.00 98.50 275 THR A CA 1
ATOM 2088 C C . THR A 1 275 ? -0.423 -2.728 -13.905 1.00 98.50 275 THR A C 1
ATOM 2090 O O . THR A 1 275 ? 0.309 -3.527 -14.483 1.00 98.50 275 THR A O 1
ATOM 2093 N N . LYS A 1 276 ? -0.886 -1.641 -14.531 1.00 98.25 276 LYS A N 1
ATOM 2094 C CA . LYS A 1 276 ? -0.268 -1.143 -15.773 1.00 98.25 276 LYS A CA 1
ATOM 2095 C C . LYS A 1 276 ? 0.844 -0.158 -15.456 1.00 98.25 276 LYS A C 1
ATOM 2097 O O . LYS A 1 276 ? 1.955 -0.310 -15.952 1.00 98.25 276 LYS A O 1
ATOM 2102 N N . THR A 1 277 ? 0.554 0.824 -14.607 1.00 98.31 277 THR A N 1
ATOM 2103 C CA . THR A 1 277 ? 1.506 1.870 -14.227 1.00 98.31 277 THR A CA 1
ATOM 2104 C C . THR A 1 277 ? 1.687 1.927 -12.714 1.00 98.31 277 THR A C 1
ATOM 2106 O O . THR A 1 277 ? 0.719 1.792 -11.963 1.00 98.31 277 THR A O 1
ATOM 2109 N N . ALA A 1 278 ? 2.919 2.142 -12.260 1.00 98.56 278 ALA A N 1
ATOM 2110 C CA . ALA A 1 278 ? 3.234 2.386 -10.855 1.00 98.56 278 ALA A CA 1
ATOM 2111 C C . ALA A 1 278 ? 4.115 3.631 -10.683 1.00 98.56 278 ALA A C 1
ATOM 2113 O O . ALA A 1 278 ? 5.001 3.888 -11.499 1.00 98.56 278 ALA A O 1
ATOM 2114 N N . ALA A 1 279 ? 3.896 4.366 -9.601 1.00 98.75 279 ALA A N 1
ATOM 2115 C CA . ALA A 1 279 ? 4.775 5.410 -9.100 1.00 98.75 279 ALA A CA 1
ATOM 2116 C C . ALA A 1 279 ? 5.052 5.149 -7.612 1.00 98.75 279 ALA A C 1
ATOM 2118 O O . ALA A 1 279 ? 4.115 4.910 -6.847 1.00 98.75 279 ALA A O 1
ATOM 2119 N N . PHE A 1 280 ? 6.329 5.159 -7.234 1.00 98.75 280 PHE A N 1
ATOM 2120 C CA . PHE A 1 280 ? 6.809 4.922 -5.873 1.00 98.75 280 PHE A CA 1
ATOM 2121 C C . PHE A 1 280 ? 7.651 6.120 -5.418 1.00 98.75 280 PHE A C 1
ATOM 2123 O O . PHE A 1 280 ? 8.710 6.373 -5.988 1.00 98.75 280 PHE A O 1
ATOM 2130 N N . ASP A 1 281 ? 7.200 6.841 -4.397 1.00 98.56 281 ASP A N 1
ATOM 2131 C CA . ASP A 1 281 ? 7.845 8.052 -3.880 1.00 98.56 281 ASP A CA 1
ATOM 2132 C C . ASP A 1 281 ? 8.213 7.856 -2.398 1.00 98.56 281 ASP A C 1
ATOM 2134 O O . ASP A 1 281 ? 7.331 7.739 -1.546 1.00 98.56 281 ASP A O 1
ATOM 2138 N N . ALA A 1 282 ? 9.513 7.831 -2.080 1.00 98.31 282 ALA A N 1
ATOM 2139 C CA . ALA A 1 282 ? 10.033 7.592 -0.727 1.00 98.31 282 ALA A CA 1
ATOM 2140 C C . ALA A 1 282 ? 10.871 8.780 -0.222 1.00 98.31 282 ALA A C 1
ATOM 2142 O O . ALA A 1 282 ? 11.714 9.321 -0.952 1.00 98.31 282 ALA A O 1
ATOM 2143 N N . SER A 1 283 ? 10.635 9.232 1.020 1.00 97.25 283 SER A N 1
ATOM 2144 C CA . SER A 1 283 ? 11.243 10.480 1.508 1.00 97.25 283 SER A CA 1
ATOM 2145 C C . SER A 1 283 ? 11.419 10.619 3.028 1.00 97.25 283 SER A C 1
ATOM 2147 O O . SER A 1 283 ? 10.475 10.586 3.812 1.00 97.25 283 SER A O 1
ATOM 2149 N N . SER A 1 284 ? 12.628 10.999 3.452 1.00 95.94 284 SER A N 1
ATOM 2150 C CA . SER A 1 284 ? 12.961 11.274 4.865 1.00 95.94 284 SER A CA 1
ATOM 2151 C C . SER A 1 284 ? 13.027 10.010 5.738 1.00 95.94 284 SER A C 1
ATOM 2153 O O . SER A 1 284 ? 12.372 9.940 6.778 1.00 95.94 284 SER A O 1
ATOM 2155 N N . GLY A 1 285 ? 13.843 9.034 5.315 1.00 95.00 285 GLY A N 1
ATOM 2156 C CA . GLY A 1 285 ? 14.135 7.805 6.068 1.00 95.00 285 GLY A CA 1
ATOM 2157 C C . GLY A 1 285 ? 12.917 6.908 6.229 1.00 95.00 285 GLY A C 1
ATOM 2158 O O . GLY A 1 285 ? 12.458 6.750 7.347 1.00 95.00 285 GLY A O 1
ATOM 2159 N N . SER A 1 286 ? 12.343 6.442 5.125 1.00 97.31 286 SER A N 1
ATOM 2160 C CA . SER A 1 286 ? 11.037 5.775 5.031 1.00 97.31 286 SER A CA 1
ATOM 2161 C C . SER A 1 286 ? 11.036 4.912 3.775 1.00 97.31 286 SER A C 1
ATOM 2163 O O . SER A 1 286 ? 11.367 5.465 2.715 1.00 97.31 286 SER A O 1
ATOM 2165 N N . ASP A 1 287 ? 10.652 3.642 3.864 1.00 98.31 287 ASP A N 1
ATOM 2166 C CA . ASP A 1 287 ? 11.028 2.665 2.838 1.00 98.31 287 ASP A CA 1
ATOM 2167 C C . ASP A 1 287 ? 9.819 2.051 2.094 1.00 98.31 287 ASP A C 1
ATOM 2169 O O . ASP A 1 287 ? 8.691 2.024 2.593 1.00 98.31 287 ASP A O 1
ATOM 2173 N N . ILE A 1 288 ? 10.029 1.613 0.844 1.00 98.75 288 ILE A N 1
ATOM 2174 C CA . ILE A 1 288 ? 9.018 0.907 0.030 1.00 98.75 288 ILE A CA 1
ATOM 2175 C C . ILE A 1 288 ? 9.627 -0.365 -0.566 1.00 98.75 288 ILE A C 1
ATOM 2177 O O . ILE A 1 288 ? 10.457 -0.274 -1.476 1.00 98.75 288 ILE A O 1
ATOM 2181 N N . ASP A 1 289 ? 9.142 -1.533 -0.148 1.00 98.75 289 ASP A N 1
ATOM 2182 C CA . ASP A 1 289 ? 9.592 -2.832 -0.650 1.00 98.75 289 ASP A CA 1
ATOM 2183 C C . ASP A 1 289 ? 8.474 -3.547 -1.438 1.00 98.75 289 ASP A C 1
ATOM 2185 O O . ASP A 1 289 ? 7.380 -3.825 -0.949 1.00 98.75 289 ASP A O 1
ATOM 2189 N N . ILE A 1 290 ? 8.756 -3.838 -2.714 1.00 98.69 290 ILE A N 1
ATOM 2190 C CA . ILE A 1 290 ? 7.841 -4.497 -3.658 1.00 98.69 290 ILE A CA 1
ATOM 2191 C C . ILE A 1 290 ? 8.484 -5.803 -4.137 1.00 98.69 290 ILE A C 1
ATOM 2193 O O . ILE A 1 290 ? 9.371 -5.784 -5.000 1.00 98.69 290 ILE A O 1
ATOM 2197 N N . ASP A 1 291 ? 8.059 -6.944 -3.591 1.00 98.50 291 ASP A N 1
ATOM 2198 C CA . ASP A 1 291 ? 8.794 -8.212 -3.759 1.00 98.50 291 ASP A CA 1
ATOM 2199 C C . ASP A 1 291 ? 8.433 -8.969 -5.063 1.00 98.50 291 ASP A C 1
ATOM 2201 O O . ASP A 1 291 ? 9.241 -9.752 -5.576 1.00 98.50 291 ASP A O 1
ATOM 2205 N N . ALA A 1 292 ? 7.281 -8.671 -5.682 1.00 98.44 292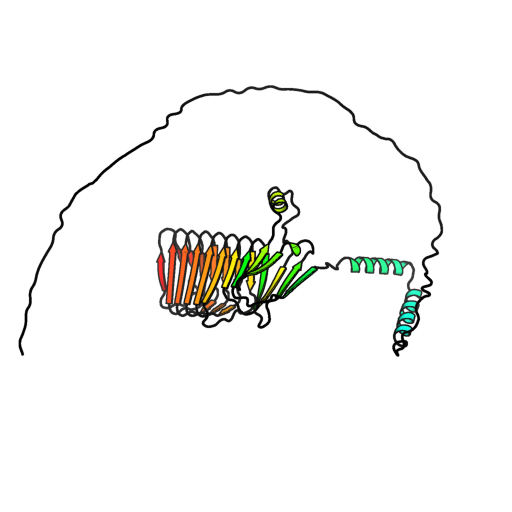 ALA A N 1
ATOM 2206 C CA . ALA A 1 292 ? 6.922 -9.120 -7.032 1.00 98.44 292 ALA A CA 1
ATOM 2207 C C . ALA A 1 292 ? 5.960 -8.160 -7.772 1.00 98.44 292 ALA A C 1
ATOM 2209 O O . ALA A 1 292 ? 4.736 -8.308 -7.735 1.00 98.44 292 ALA A O 1
ATOM 2210 N N . VAL A 1 293 ? 6.509 -7.210 -8.539 1.00 98.50 293 VAL A N 1
ATOM 2211 C CA . VAL A 1 293 ? 5.744 -6.381 -9.490 1.00 98.50 293 VAL A CA 1
ATOM 2212 C C . VAL A 1 293 ? 5.526 -7.082 -10.837 1.00 98.50 293 VAL A C 1
ATOM 2214 O O . VAL A 1 293 ? 6.392 -7.798 -11.341 1.00 98.50 293 VAL A O 1
ATOM 2217 N N . THR A 1 294 ? 4.380 -6.825 -11.464 1.00 98.56 294 THR A N 1
ATOM 2218 C CA . THR A 1 294 ? 4.119 -7.005 -12.899 1.00 98.56 294 THR A CA 1
ATOM 2219 C C . THR A 1 294 ? 3.463 -5.728 -13.430 1.00 98.56 294 THR A C 1
ATOM 2221 O O . THR A 1 294 ? 2.345 -5.404 -13.020 1.00 98.56 294 THR A O 1
ATOM 2224 N N . ALA A 1 295 ? 4.163 -4.989 -14.303 1.00 98.19 295 ALA A N 1
ATOM 2225 C CA . ALA A 1 295 ? 3.717 -3.689 -14.827 1.00 98.19 295 ALA A CA 1
ATOM 2226 C C . ALA A 1 295 ? 4.152 -3.403 -16.283 1.00 98.19 295 ALA A C 1
ATOM 2228 O O . ALA A 1 295 ? 5.160 -3.918 -16.767 1.00 98.19 295 ALA A O 1
ATOM 2229 N N . ASP A 1 296 ? 3.443 -2.507 -16.975 1.00 98.25 296 ASP A N 1
ATOM 2230 C CA . ASP A 1 296 ? 3.892 -1.945 -18.259 1.00 98.25 296 ASP A CA 1
ATOM 2231 C C . ASP A 1 296 ? 4.953 -0.853 -18.045 1.00 98.25 296 ASP A C 1
ATOM 2233 O O . ASP A 1 296 ? 5.979 -0.809 -18.731 1.00 98.25 296 ASP A O 1
ATOM 2237 N N . SER A 1 297 ? 4.742 0.020 -17.061 1.00 98.19 297 SER A N 1
ATOM 2238 C CA . SER A 1 297 ? 5.721 1.032 -16.673 1.00 98.19 297 SER A CA 1
ATOM 2239 C C . SER A 1 297 ? 5.757 1.259 -15.169 1.00 98.19 297 SER A C 1
ATOM 2241 O O . SER A 1 297 ? 4.734 1.203 -14.485 1.00 98.19 297 SER A O 1
ATOM 2243 N N . LEU A 1 298 ? 6.945 1.552 -14.642 1.00 98.12 298 LEU A N 1
ATOM 2244 C CA . LEU A 1 298 ? 7.088 2.050 -13.278 1.00 98.12 298 LEU A CA 1
ATOM 2245 C C . LEU A 1 298 ? 8.012 3.264 -13.191 1.00 98.12 298 LEU A C 1
ATOM 2247 O O . LEU A 1 298 ? 8.960 3.411 -13.965 1.00 98.12 298 LEU A O 1
ATOM 2251 N N . THR A 1 299 ? 7.723 4.131 -12.229 1.00 98.50 299 THR A N 1
ATOM 2252 C CA . THR A 1 299 ? 8.596 5.220 -11.793 1.00 98.50 299 THR A CA 1
ATOM 2253 C C . THR A 1 299 ? 8.912 5.021 -10.316 1.00 98.50 299 THR A C 1
ATOM 2255 O O . THR A 1 299 ? 8.014 4.671 -9.555 1.00 98.50 299 THR A O 1
ATOM 2258 N N . ALA A 1 300 ? 10.162 5.220 -9.907 1.00 98.38 300 ALA A N 1
ATOM 2259 C CA . ALA A 1 300 ? 10.538 5.232 -8.496 1.00 98.38 300 ALA A CA 1
ATOM 2260 C C . ALA A 1 300 ? 11.468 6.414 -8.202 1.00 98.38 300 ALA A C 1
ATOM 2262 O O . ALA A 1 300 ? 12.501 6.562 -8.857 1.00 98.38 300 ALA A O 1
ATOM 2263 N N . ASP A 1 301 ? 11.112 7.231 -7.217 1.00 98.12 301 ASP A N 1
ATOM 2264 C CA . ASP A 1 301 ? 11.813 8.446 -6.816 1.00 98.12 301 ASP A CA 1
ATOM 2265 C C . ASP A 1 301 ? 12.149 8.378 -5.317 1.00 98.12 301 ASP A C 1
ATOM 2267 O O . ASP A 1 301 ? 11.295 8.535 -4.445 1.00 98.12 301 ASP A O 1
ATOM 2271 N N . ALA A 1 302 ? 13.425 8.126 -5.016 1.00 97.62 302 ALA A N 1
ATOM 2272 C CA . ALA A 1 302 ? 13.943 8.002 -3.655 1.00 97.62 302 ALA A CA 1
ATOM 2273 C C . ALA A 1 302 ? 14.731 9.257 -3.261 1.00 97.62 302 ALA A C 1
ATOM 2275 O O . ALA A 1 302 ? 15.688 9.667 -3.937 1.00 97.62 302 ALA A O 1
ATOM 2276 N N . THR A 1 303 ? 14.332 9.887 -2.157 1.00 95.50 303 THR A N 1
ATOM 2277 C CA . THR A 1 303 ? 14.856 11.191 -1.731 1.00 95.50 303 THR A CA 1
ATOM 2278 C C . THR A 1 303 ? 15.134 11.236 -0.231 1.00 95.50 303 THR A C 1
ATOM 2280 O O . THR A 1 303 ? 14.553 10.493 0.557 1.00 95.50 303 THR A O 1
ATOM 2283 N N . SER A 1 304 ? 16.019 12.143 0.190 1.00 94.06 304 SER A N 1
ATOM 2284 C CA . SER A 1 304 ? 16.211 12.500 1.608 1.00 94.06 304 SER A CA 1
ATOM 2285 C C . SER A 1 304 ? 16.453 11.298 2.541 1.00 94.06 304 SER A C 1
ATOM 2287 O O . SER A 1 304 ? 16.017 11.305 3.689 1.00 94.06 304 SER A O 1
ATOM 2289 N N . GLY A 1 305 ? 17.118 10.253 2.039 1.00 93.69 305 GLY A N 1
ATOM 2290 C CA . GLY A 1 305 ? 17.445 9.041 2.794 1.00 93.69 305 GLY A CA 1
ATOM 2291 C C . GLY A 1 305 ? 16.320 8.016 2.970 1.00 93.69 305 GLY A C 1
ATOM 2292 O O . GLY A 1 305 ? 16.480 7.166 3.831 1.00 93.69 305 GLY A O 1
ATOM 2293 N N . GLY A 1 306 ? 15.203 8.096 2.234 1.00 97.06 306 GLY A N 1
ATOM 2294 C CA . GLY A 1 306 ? 14.279 6.956 2.094 1.00 97.06 306 GLY A CA 1
ATOM 2295 C C . GLY A 1 306 ? 14.725 6.006 0.980 1.00 97.06 306 GLY A C 1
ATOM 2296 O O . GLY A 1 306 ? 15.261 6.478 -0.031 1.00 97.06 306 GLY A O 1
ATOM 2297 N N . ASP A 1 307 ? 14.502 4.705 1.159 1.00 98.06 307 ASP A N 1
ATOM 2298 C CA . ASP A 1 307 ? 14.926 3.647 0.239 1.00 98.06 307 ASP A CA 1
ATOM 2299 C C . ASP A 1 307 ? 13.737 2.968 -0.479 1.00 98.06 307 ASP A C 1
ATOM 2301 O O . ASP A 1 307 ? 12.589 3.025 -0.046 1.00 98.06 307 ASP A O 1
ATOM 2305 N N . ILE A 1 308 ? 13.995 2.361 -1.645 1.00 98.62 308 ILE A N 1
ATOM 2306 C CA . ILE A 1 308 ? 12.981 1.636 -2.435 1.00 98.62 308 ILE A CA 1
ATOM 2307 C C . ILE A 1 308 ? 13.587 0.346 -3.005 1.00 98.62 308 ILE A C 1
ATOM 2309 O O . ILE A 1 308 ? 14.554 0.408 -3.772 1.00 98.62 308 ILE A O 1
ATOM 2313 N N . SER A 1 309 ? 12.997 -0.816 -2.724 1.00 98.56 309 SER A N 1
ATOM 2314 C CA . SER A 1 309 ? 13.362 -2.106 -3.327 1.00 98.56 309 SER A CA 1
ATOM 2315 C C . SER A 1 309 ? 12.252 -2.597 -4.258 1.00 98.56 309 SER A C 1
ATOM 2317 O O . SER A 1 309 ? 11.084 -2.634 -3.886 1.00 98.56 309 SER A O 1
ATOM 2319 N N . ILE A 1 310 ? 12.595 -2.979 -5.493 1.00 98.62 310 ILE A N 1
ATOM 2320 C CA . ILE A 1 310 ? 11.628 -3.505 -6.470 1.00 98.62 310 ILE A CA 1
ATOM 2321 C C . ILE A 1 310 ? 12.178 -4.770 -7.130 1.00 98.62 310 ILE A C 1
ATOM 2323 O O . ILE A 1 310 ? 13.272 -4.794 -7.707 1.00 98.62 310 ILE A O 1
ATOM 2327 N N . ALA A 1 311 ? 11.361 -5.814 -7.091 1.00 98.44 311 ALA A N 1
ATOM 2328 C CA . ALA A 1 311 ? 11.582 -7.116 -7.694 1.00 98.44 311 ALA A CA 1
ATOM 2329 C C . ALA A 1 311 ? 10.407 -7.505 -8.604 1.00 98.44 311 ALA A C 1
ATOM 2331 O O . ALA A 1 311 ? 9.315 -6.965 -8.471 1.00 98.44 311 ALA A O 1
ATOM 2332 N N . GLY A 1 312 ? 10.621 -8.425 -9.550 1.00 98.12 312 GLY A N 1
ATOM 2333 C CA . GLY A 1 312 ? 9.585 -8.870 -10.495 1.00 98.12 312 GLY A CA 1
ATOM 2334 C C . GLY A 1 312 ? 9.887 -8.462 -11.938 1.00 98.12 312 GLY A C 1
ATOM 2335 O O . GLY A 1 312 ? 11.026 -8.597 -12.388 1.00 98.12 312 GLY A O 1
ATOM 2336 N N . ALA A 1 313 ? 8.884 -7.988 -12.683 1.00 98.25 313 ALA A N 1
ATOM 2337 C CA . ALA A 1 313 ? 9.009 -7.646 -14.100 1.00 98.25 313 ALA A CA 1
ATOM 2338 C C . ALA A 1 313 ? 8.277 -6.350 -14.495 1.00 98.25 313 ALA A C 1
ATOM 2340 O O . ALA A 1 313 ? 7.147 -6.097 -14.074 1.00 98.25 313 ALA A O 1
ATOM 2341 N N . ALA A 1 314 ? 8.900 -5.556 -15.372 1.00 98.06 314 ALA A N 1
ATOM 2342 C CA . ALA A 1 314 ? 8.265 -4.397 -16.001 1.00 98.06 314 ALA A CA 1
ATOM 2343 C C . ALA A 1 314 ? 8.736 -4.204 -17.451 1.00 98.06 314 ALA A C 1
ATOM 2345 O O . ALA A 1 314 ? 9.887 -4.498 -17.762 1.00 98.06 314 ALA A O 1
ATOM 2346 N N . ASN A 1 315 ? 7.891 -3.670 -18.342 1.00 98.06 315 ASN A N 1
ATOM 2347 C CA . ASN A 1 315 ? 8.319 -3.374 -19.721 1.00 98.06 315 ASN A CA 1
ATOM 2348 C C . ASN A 1 315 ? 9.221 -2.123 -19.793 1.00 98.06 315 ASN A C 1
ATOM 2350 O O . ASN A 1 315 ? 10.164 -2.079 -20.586 1.00 98.06 315 ASN A O 1
ATOM 2354 N N . THR A 1 316 ? 8.965 -1.120 -18.945 1.00 98.19 316 THR A N 1
ATOM 2355 C CA . THR A 1 316 ? 9.774 0.104 -18.812 1.00 98.19 316 THR A CA 1
ATOM 2356 C C . THR A 1 316 ? 9.913 0.531 -17.348 1.00 98.19 316 THR A C 1
ATOM 2358 O O . THR A 1 316 ? 9.017 0.297 -16.538 1.00 98.19 316 THR A O 1
ATOM 2361 N N . ALA A 1 317 ? 11.028 1.170 -16.990 1.00 97.94 317 ALA A N 1
ATOM 2362 C CA . ALA A 1 317 ? 11.239 1.733 -15.657 1.00 97.94 317 ALA A CA 1
ATOM 2363 C C . ALA A 1 317 ? 12.011 3.060 -15.714 1.00 97.94 317 ALA A C 1
ATOM 2365 O O . ALA A 1 317 ? 12.987 3.179 -16.453 1.00 97.94 317 ALA A O 1
ATOM 2366 N N . THR A 1 318 ? 11.619 4.040 -14.899 1.00 98.06 318 THR A N 1
ATOM 2367 C CA . THR A 1 318 ? 12.406 5.257 -14.634 1.00 98.06 318 THR A CA 1
ATOM 2368 C C . THR A 1 318 ? 12.694 5.343 -13.144 1.00 98.06 318 THR A C 1
ATOM 2370 O O . THR A 1 318 ? 11.772 5.486 -12.352 1.00 98.06 318 THR A O 1
ATOM 2373 N N . VAL A 1 319 ? 13.961 5.253 -12.748 1.00 97.62 319 VAL A N 1
ATOM 2374 C CA . VAL A 1 319 ? 14.355 5.278 -11.332 1.00 97.62 319 VAL A CA 1
ATOM 2375 C C . VAL A 1 319 ? 15.270 6.463 -11.046 1.00 97.62 319 VAL A C 1
ATOM 2377 O O . VAL A 1 319 ? 16.253 6.668 -11.763 1.00 97.62 319 VAL A O 1
ATOM 2380 N N . LYS A 1 320 ? 14.954 7.260 -10.020 1.00 97.25 320 LYS A N 1
ATOM 2381 C CA . LYS A 1 320 ? 15.726 8.446 -9.635 1.00 97.25 320 LYS A CA 1
ATOM 2382 C C . LYS A 1 320 ? 16.100 8.415 -8.159 1.00 97.25 320 LYS A C 1
ATOM 2384 O O . LYS A 1 320 ? 15.239 8.252 -7.304 1.00 97.25 320 LYS A O 1
ATOM 2389 N N . ALA A 1 321 ? 17.378 8.619 -7.853 1.00 96.50 321 ALA A N 1
ATOM 2390 C CA . ALA A 1 321 ? 17.866 8.659 -6.475 1.00 96.50 321 ALA A CA 1
ATOM 2391 C C . ALA A 1 321 ? 18.607 9.968 -6.179 1.00 96.50 321 ALA A C 1
ATOM 2393 O O . ALA A 1 321 ? 19.502 10.379 -6.928 1.00 96.50 321 ALA A O 1
ATOM 2394 N N . SER A 1 322 ? 18.270 10.609 -5.058 1.00 94.69 322 SER A N 1
ATOM 2395 C CA . SER A 1 322 ? 18.828 11.906 -4.655 1.00 94.69 322 SER A CA 1
ATOM 2396 C C . SER A 1 322 ? 18.926 12.067 -3.137 1.00 94.69 322 SER A C 1
ATOM 2398 O O . SER A 1 322 ? 18.260 11.368 -2.377 1.00 94.69 322 SER A O 1
ATOM 2400 N N . SER A 1 323 ? 19.758 13.009 -2.682 1.00 92.31 323 SER A N 1
ATOM 2401 C CA . SER A 1 323 ? 19.784 13.494 -1.290 1.00 92.31 323 SER A CA 1
ATOM 2402 C C . SER A 1 323 ? 19.907 12.397 -0.217 1.00 92.31 323 SER A C 1
ATOM 2404 O O . SER A 1 323 ? 19.410 12.556 0.892 1.00 92.31 323 SER A O 1
ATOM 2406 N N . GLY A 1 324 ? 20.571 11.285 -0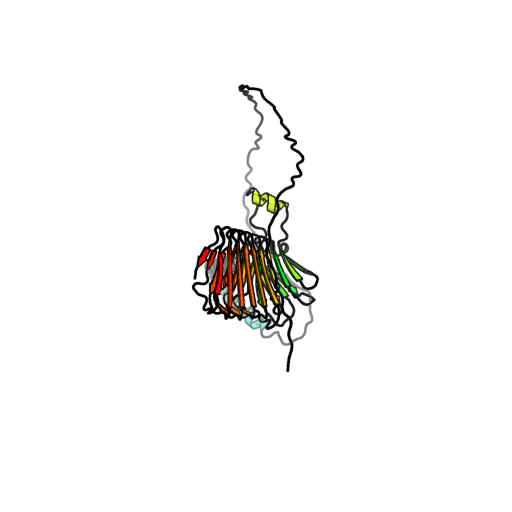.548 1.00 92.44 324 GLY A N 1
ATOM 2407 C CA . GLY A 1 324 ? 20.820 10.154 0.352 1.00 92.44 324 GLY A CA 1
ATOM 2408 C C . GLY A 1 324 ? 19.959 8.909 0.118 1.00 92.44 324 GLY A C 1
ATOM 2409 O O . GLY A 1 324 ? 20.328 7.863 0.634 1.00 92.44 324 GLY A O 1
ATOM 2410 N N . GLY A 1 325 ? 18.863 8.985 -0.650 1.00 96.31 325 GLY A N 1
ATOM 2411 C CA . GLY A 1 325 ? 17.992 7.822 -0.894 1.00 96.31 325 GLY A CA 1
ATOM 2412 C C . GLY A 1 325 ? 18.631 6.754 -1.793 1.00 96.31 325 GLY A C 1
ATOM 2413 O O . GLY A 1 325 ? 19.444 7.076 -2.673 1.00 96.31 325 GLY A O 1
ATOM 2414 N N . SER A 1 326 ? 18.269 5.486 -1.591 1.00 97.12 326 SER A N 1
ATOM 2415 C CA . SER A 1 326 ? 18.784 4.332 -2.337 1.00 97.12 326 SER A CA 1
ATOM 2416 C C . SER A 1 326 ? 17.667 3.531 -3.020 1.00 97.12 326 SER A C 1
ATOM 2418 O O . SER A 1 326 ? 16.689 3.139 -2.400 1.00 97.12 326 SER A O 1
ATOM 2420 N N . ILE A 1 327 ? 17.820 3.255 -4.321 1.00 98.00 327 ILE A N 1
ATOM 2421 C CA . ILE A 1 327 ? 16.908 2.383 -5.081 1.00 98.00 327 ILE A CA 1
ATOM 2422 C C . ILE A 1 327 ? 17.598 1.056 -5.397 1.00 98.00 327 ILE A C 1
ATOM 2424 O O . ILE A 1 327 ? 18.746 1.032 -5.849 1.00 98.00 327 ILE A O 1
ATOM 2428 N N . ASN A 1 328 ? 16.892 -0.055 -5.210 1.00 97.81 328 ASN A N 1
ATOM 2429 C CA . ASN A 1 328 ? 17.355 -1.408 -5.479 1.00 97.81 328 ASN A CA 1
ATOM 2430 C C . ASN A 1 328 ? 16.444 -2.124 -6.486 1.00 97.81 328 ASN A C 1
ATOM 2432 O O . ASN A 1 328 ? 15.368 -2.593 -6.146 1.00 97.81 328 ASN A O 1
ATOM 2436 N N . VAL A 1 329 ? 16.918 -2.257 -7.726 1.00 97.06 329 VAL A N 1
ATOM 2437 C CA . VAL A 1 329 ? 16.228 -2.937 -8.840 1.00 97.06 329 VAL A CA 1
ATOM 2438 C C . VAL A 1 329 ? 16.990 -4.173 -9.336 1.00 97.06 329 VAL A C 1
ATOM 2440 O O . VAL A 1 329 ? 16.754 -4.657 -10.439 1.00 97.06 329 VAL A O 1
ATOM 2443 N N . ARG A 1 330 ? 17.898 -4.732 -8.520 1.00 96.50 330 ARG A N 1
ATOM 2444 C CA . ARG A 1 330 ? 18.681 -5.945 -8.852 1.00 96.50 330 ARG A CA 1
ATOM 2445 C C . ARG A 1 330 ? 17.831 -7.178 -9.179 1.00 96.50 330 ARG A C 1
ATOM 2447 O O . ARG A 1 330 ? 18.299 -8.075 -9.872 1.00 96.50 330 ARG A O 1
ATOM 2454 N N . LYS A 1 331 ? 16.612 -7.241 -8.634 1.00 96.56 331 LYS A N 1
ATOM 2455 C CA . LYS A 1 331 ? 15.632 -8.318 -8.840 1.00 96.56 331 LYS A CA 1
ATOM 2456 C C . LYS A 1 331 ? 14.578 -7.966 -9.918 1.00 96.56 331 LYS A C 1
ATOM 2458 O O . LYS A 1 331 ? 13.658 -8.752 -10.130 1.00 96.56 331 LYS A O 1
ATOM 2463 N N . LEU A 1 332 ? 14.663 -6.798 -10.567 1.00 97.25 332 LEU A N 1
ATOM 2464 C CA . LEU A 1 332 ? 13.679 -6.331 -11.553 1.00 97.25 332 LEU A CA 1
ATOM 2465 C C . LEU A 1 332 ? 14.108 -6.695 -12.982 1.00 97.25 332 LEU A C 1
ATOM 2467 O O . LEU A 1 332 ? 15.030 -6.107 -13.550 1.00 97.25 332 LEU A O 1
ATOM 2471 N N . SER A 1 333 ? 13.377 -7.618 -13.600 1.00 97.25 333 SER A N 1
ATOM 2472 C CA . SER A 1 333 ? 13.481 -7.905 -15.029 1.00 97.25 333 SER A CA 1
ATOM 2473 C C . SER A 1 333 ? 12.798 -6.795 -15.833 1.00 97.25 333 SER A C 1
ATOM 2475 O O . SER A 1 333 ? 11.576 -6.776 -15.977 1.00 97.25 333 SER A O 1
ATOM 2477 N N . CYS A 1 334 ? 13.579 -5.839 -16.339 1.00 95.69 334 CYS A N 1
ATOM 2478 C CA . CYS A 1 334 ? 13.074 -4.780 -17.212 1.00 95.69 334 CYS A CA 1
ATOM 2479 C C . CYS A 1 334 ? 14.071 -4.463 -18.344 1.00 95.69 334 CYS A C 1
ATOM 2481 O O . CYS A 1 334 ? 15.234 -4.149 -18.061 1.00 95.69 334 CYS A O 1
ATOM 2483 N N . PRO A 1 335 ? 13.651 -4.529 -19.627 1.00 93.62 335 PRO A N 1
ATOM 2484 C CA . PRO A 1 335 ? 14.541 -4.307 -20.767 1.00 93.62 335 PRO A CA 1
ATOM 2485 C C . PRO A 1 335 ? 14.908 -2.827 -20.956 1.00 93.62 335 PRO A C 1
ATOM 2487 O O . PRO A 1 335 ? 15.961 -2.529 -21.517 1.00 93.62 335 PRO A O 1
ATOM 2490 N N . ALA A 1 336 ? 14.078 -1.900 -20.469 1.00 94.31 336 ALA A N 1
ATOM 2491 C CA . ALA A 1 336 ? 14.238 -0.459 -20.650 1.00 94.31 336 ALA A CA 1
ATOM 2492 C C . ALA A 1 336 ? 14.182 0.282 -19.300 1.00 94.31 336 ALA A C 1
ATOM 2494 O O . ALA A 1 336 ? 13.154 0.852 -18.932 1.00 94.31 336 ALA A O 1
ATOM 2495 N N . ILE A 1 337 ? 15.302 0.273 -18.565 1.00 95.56 337 ILE A N 1
ATOM 2496 C CA . ILE A 1 337 ? 15.471 1.046 -17.321 1.00 95.56 337 ILE A CA 1
ATOM 2497 C C . ILE A 1 337 ? 16.271 2.324 -17.595 1.00 95.56 337 ILE A C 1
ATOM 2499 O O . ILE A 1 337 ? 17.464 2.248 -17.894 1.00 95.56 337 ILE A O 1
ATOM 2503 N N . THR A 1 338 ? 15.633 3.476 -17.408 1.00 96.31 338 THR A N 1
ATOM 2504 C CA . THR A 1 338 ? 16.267 4.798 -17.321 1.00 96.31 338 THR A CA 1
ATOM 2505 C C . THR A 1 338 ? 16.639 5.089 -15.867 1.00 96.31 338 THR A C 1
ATOM 2507 O O . THR A 1 338 ? 15.828 4.868 -14.968 1.00 96.31 338 THR A O 1
ATOM 2510 N N . THR A 1 339 ? 17.847 5.601 -15.623 1.00 94.62 339 THR A N 1
ATOM 2511 C CA . THR A 1 339 ? 18.345 5.923 -14.274 1.00 94.62 339 THR A CA 1
ATOM 2512 C C . THR A 1 339 ? 18.797 7.380 -14.189 1.00 94.62 339 THR A C 1
ATOM 2514 O O . THR A 1 339 ? 19.664 7.777 -14.967 1.00 94.62 339 THR A O 1
ATOM 2517 N N . ASP A 1 340 ? 18.293 8.143 -13.220 1.00 92.69 340 ASP A N 1
ATOM 2518 C CA . ASP A 1 340 ? 18.816 9.470 -12.860 1.00 92.69 340 ASP A CA 1
ATOM 2519 C C . ASP A 1 340 ? 19.398 9.431 -11.437 1.00 92.69 340 ASP A C 1
ATOM 2521 O O . ASP A 1 340 ? 18.830 8.819 -10.535 1.00 92.69 340 ASP A O 1
ATOM 2525 N N . LYS A 1 341 ? 20.570 10.026 -11.212 1.00 89.25 341 LYS A N 1
ATOM 2526 C CA . LYS A 1 341 ? 21.270 9.891 -9.929 1.00 89.25 341 LYS A CA 1
ATOM 2527 C C . LYS A 1 341 ? 22.074 11.133 -9.583 1.00 89.25 341 LYS A C 1
ATOM 2529 O O . LYS A 1 341 ? 23.198 11.313 -10.053 1.00 89.25 341 LYS A O 1
ATOM 2534 N N . SER A 1 342 ? 21.542 11.944 -8.676 1.00 88.44 342 SER A N 1
ATOM 2535 C CA . SER A 1 342 ? 22.205 13.165 -8.217 1.00 88.44 342 SER A CA 1
ATOM 2536 C C . SER A 1 342 ? 23.086 12.916 -6.979 1.00 88.44 342 SER A C 1
ATOM 2538 O O . SER A 1 342 ? 23.467 11.777 -6.666 1.0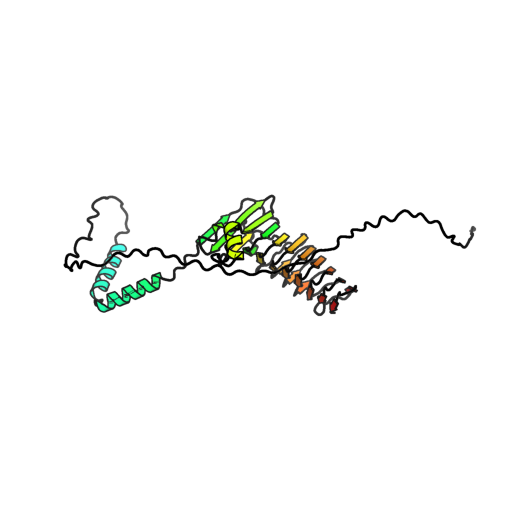0 88.44 342 SER A O 1
ATOM 2540 N N . THR A 1 343 ? 23.492 13.994 -6.305 1.00 83.88 343 THR A N 1
ATOM 2541 C CA . THR A 1 343 ? 24.362 13.972 -5.122 1.00 83.88 343 THR A CA 1
ATOM 2542 C C . THR A 1 343 ? 23.720 13.183 -3.977 1.00 83.88 343 THR A C 1
ATOM 2544 O O . THR A 1 343 ? 22.554 13.384 -3.648 1.00 83.88 343 THR A O 1
ATOM 2547 N N . GLY A 1 344 ? 24.479 12.268 -3.370 1.00 85.62 344 GLY A N 1
ATOM 2548 C CA . GLY A 1 344 ? 24.025 11.413 -2.264 1.00 85.62 344 GLY A CA 1
ATOM 2549 C C . GLY A 1 344 ? 23.132 10.228 -2.660 1.00 85.62 344 GLY A C 1
ATOM 2550 O O . GLY A 1 344 ? 23.113 9.241 -1.938 1.00 85.62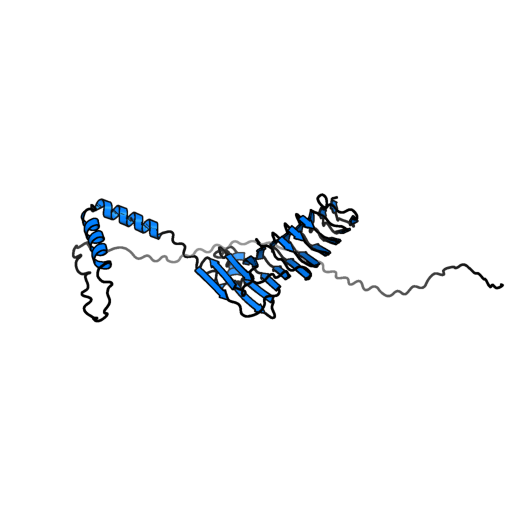 344 GLY A O 1
ATOM 2551 N N . GLY A 1 345 ? 22.433 10.277 -3.798 1.00 90.56 345 GLY A N 1
ATOM 2552 C CA . GLY A 1 345 ? 21.578 9.171 -4.245 1.00 90.56 345 GLY A CA 1
ATOM 2553 C C . GLY A 1 345 ? 22.358 7.916 -4.653 1.00 90.56 345 GLY A C 1
ATOM 2554 O O . GLY A 1 345 ? 23.461 8.021 -5.200 1.00 90.56 345 GLY A O 1
ATOM 2555 N N . THR A 1 346 ? 21.770 6.737 -4.453 1.00 95.31 346 THR A N 1
ATOM 2556 C CA . THR A 1 346 ? 22.334 5.429 -4.834 1.00 95.31 346 THR A CA 1
ATOM 2557 C C . THR A 1 346 ? 21.329 4.626 -5.664 1.00 95.31 346 THR A C 1
ATOM 2559 O O . THR A 1 346 ? 20.145 4.617 -5.359 1.00 95.31 346 THR A O 1
ATOM 2562 N N . ILE A 1 347 ? 21.787 3.925 -6.706 1.00 95.69 347 ILE A N 1
ATOM 2563 C CA . ILE A 1 347 ? 20.951 3.001 -7.492 1.00 95.69 347 ILE A CA 1
ATOM 2564 C C . ILE A 1 347 ? 21.716 1.688 -7.667 1.00 95.69 347 ILE A C 1
ATOM 2566 O O . ILE A 1 347 ? 22.864 1.689 -8.114 1.00 95.69 347 ILE A O 1
ATOM 2570 N N . LYS A 1 348 ? 21.084 0.571 -7.300 1.00 94.25 348 LYS A N 1
ATOM 2571 C CA . LYS A 1 348 ? 21.607 -0.794 -7.407 1.00 94.25 348 LYS A CA 1
ATOM 2572 C C . LYS A 1 348 ? 20.829 -1.518 -8.512 1.00 94.25 348 LYS A C 1
ATOM 2574 O O . LYS A 1 348 ? 19.636 -1.767 -8.362 1.00 94.25 348 LYS A O 1
ATOM 2579 N N . LYS A 1 349 ? 21.518 -1.858 -9.600 1.00 86.31 349 LYS A N 1
ATOM 2580 C CA . LYS A 1 349 ? 21.059 -2.721 -10.699 1.00 86.31 349 LYS A CA 1
ATOM 2581 C C . LYS A 1 349 ? 22.013 -3.911 -10.802 1.00 86.31 349 LYS A C 1
ATOM 2583 O O . LYS A 1 349 ? 23.199 -3.735 -10.427 1.00 86.31 349 LYS A O 1
#

Solvent-accessible surface area (backbone atoms only — not comparable to full-atom values): 19889 Å² total; per-residue (Å²): 133,90,87,91,85,94,79,90,88,82,88,88,84,89,84,83,88,85,86,86,87,84,83,89,83,86,83,82,84,88,86,79,90,87,81,87,84,92,82,93,76,91,83,91,82,93,76,91,79,85,87,84,83,88,81,81,86,84,87,82,81,90,85,80,86,83,97,82,90,90,80,83,83,87,86,81,85,84,91,81,88,73,100,64,68,80,67,57,62,56,56,54,50,55,55,56,55,58,64,70,73,60,49,81,66,55,53,50,53,52,50,51,52,53,56,57,65,66,71,73,71,82,75,61,34,80,50,77,45,79,57,89,72,68,72,63,27,44,36,37,22,45,50,36,46,32,39,40,42,59,32,95,56,77,34,32,40,39,38,38,20,51,72,85,30,62,74,28,55,43,75,50,78,53,100,30,34,35,39,39,32,44,59,74,58,68,70,54,59,57,26,43,76,74,71,71,41,94,69,66,74,46,64,73,45,50,34,40,36,37,26,50,68,56,55,28,39,33,29,25,42,52,5,39,39,41,22,89,43,68,36,71,42,78,74,38,79,27,39,42,37,25,25,44,42,7,33,38,40,32,56,29,43,32,29,28,29,38,43,38,39,27,23,43,46,7,37,39,41,31,49,29,36,40,36,41,36,39,38,40,39,18,28,44,42,9,34,38,42,32,64,29,37,40,32,54,32,36,37,37,42,19,26,50,40,0,34,34,38,41,20,35,38,29,58,29,35,41,39,35,15,23,58,45,1,36,38,36,39,69,55,40,52,46,90,42,69,47,79,48,72,52,68,64,25,38,78,45,108